Protein AF-A0A7J2JYZ8-F1 (afdb_monomer)

Nearest PDB structures (foldseek):
  1qu7-assembly1_B  TM=1.854E-01  e=9.211E+00  Escherichia coli

Sequence (178 aa):
MRRRMRTEERIPERDVEEFLRVRFTQAFPRTAIMLSKRIVGRVREAFSMWLDFISGIERVLEEAGLTWNTVIEAAELFLGGPGAIEELSSKEPDKLAKYNIAASLAASTAFFNIYSIPVCLRVIFPYADPERASSYIQEARRAFALVALAHLKRMQDRGSWDEAMLRRLRFMSELMRA

pLDDT: mean 91.36, std 12.87, range [38.28, 98.19]

Secondary structure (DSSP, 8-state):
------------HHHHHHHHHHIIIIIHHHHHHHHHHHHHHHHHHHHHHHHHHHHHHHHHHHHTT--HHHHHHHHHHHHT-HHHHHHHHHH-HHHHHHHHHHHHHHHHH----TTSHHHIIIIIHHHH-GGGHHHHHHHHHHHHHHHHHHHHHHHHHTT---HHHHHHHHHHHHHHH-

Radius of gyration: 18.45 Å; Cα contacts (8 Å, |Δi|>4): 170; chains: 1; bounding box: 36×65×48 Å

Mean predicted aligned error: 5.34 Å

Solvent-accessible surface area (backbone atoms only — not comparable to full-atom values): 9515 Å² total; per-residue (Å²): 135,84,81,77,79,78,72,78,78,73,76,55,68,68,60,52,50,52,50,50,48,49,40,51,74,47,52,41,29,56,50,23,47,79,41,13,93,80,41,35,68,59,46,54,50,54,49,50,55,49,52,58,51,49,54,57,50,50,53,56,31,48,77,70,76,44,50,72,63,50,36,42,53,33,22,58,44,51,74,62,36,70,66,46,49,54,53,39,50,74,75,42,48,72,59,45,51,54,30,50,52,45,23,51,53,20,45,75,69,39,88,64,62,85,76,40,67,27,40,40,24,57,3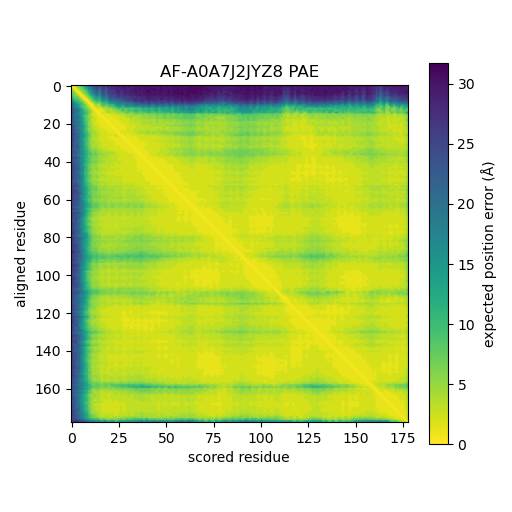3,29,39,29,45,26,40,60,96,49,23,69,63,31,42,60,46,15,43,56,46,37,22,40,33,50,20,9,54,46,38,54,25,58,78,68,74,47,80,56,63,69,59,51,51,51,50,51,55,50,50,52,65,62,70,108

Foldseek 3Di:
DDPPPPPPPPDPLVVVLVVVVCCQVPVQLVVLLVCLVVCVVVLVVVVVVLVVLVVVVQVVQVVVVHHLVLLLVLLVQLLVPDVSLVVCCVPPVVSSVSSLVSLVSLLVRAPDDLCPQLSCLQRRSCSSPVVCNVVSLVVSSSNLSSNSSNVSSVCVVVVHDDPSSSVVSVSSNVSSVD

Structure (mmCIF, N/CA/C/O backbone):
data_AF-A0A7J2JYZ8-F1
#
_entry.id   AF-A0A7J2JYZ8-F1
#
loop_
_atom_site.group_PDB
_atom_site.id
_atom_site.type_symbol
_atom_site.label_atom_id
_atom_site.label_alt_id
_atom_site.label_comp_id
_atom_site.label_asym_id
_atom_site.label_entity_id
_atom_site.label_seq_id
_atom_site.pdbx_PDB_ins_code
_atom_site.Cartn_x
_atom_site.Cartn_y
_atom_site.Cartn_z
_atom_site.occupancy
_atom_site.B_iso_or_equiv
_atom_site.auth_seq_id
_atom_site.auth_comp_id
_atom_site.auth_asym_id
_atom_site.auth_atom_id
_atom_site.pdbx_PDB_model_num
ATOM 1 N N . MET A 1 1 ? 7.143 -51.515 3.907 1.00 38.28 1 MET A N 1
ATOM 2 C CA . MET A 1 1 ? 7.521 -50.343 3.081 1.00 38.28 1 MET A CA 1
ATOM 3 C C . MET A 1 1 ? 6.946 -49.086 3.736 1.00 38.28 1 MET A C 1
ATOM 5 O O . MET A 1 1 ? 5.735 -48.919 3.750 1.00 38.28 1 MET A O 1
ATOM 9 N N . ARG A 1 2 ? 7.779 -48.276 4.409 1.00 38.31 2 ARG A N 1
ATOM 10 C CA . ARG A 1 2 ? 7.340 -47.096 5.184 1.00 38.31 2 ARG A CA 1
ATOM 11 C C . ARG A 1 2 ? 6.883 -45.973 4.241 1.00 38.31 2 ARG A C 1
ATOM 13 O O . ARG A 1 2 ? 7.677 -45.505 3.429 1.00 38.31 2 ARG A O 1
ATOM 20 N N . ARG A 1 3 ? 5.630 -45.524 4.386 1.00 38.38 3 ARG A N 1
ATOM 21 C CA . ARG A 1 3 ? 5.131 -44.251 3.840 1.00 38.38 3 ARG A CA 1
ATOM 22 C C . ARG A 1 3 ? 6.007 -43.120 4.388 1.00 38.38 3 ARG A C 1
ATOM 24 O O . ARG A 1 3 ? 5.962 -42.837 5.581 1.00 38.38 3 ARG A O 1
ATOM 31 N N . ARG A 1 4 ? 6.810 -42.484 3.533 1.00 40.91 4 ARG A N 1
ATOM 32 C CA . ARG A 1 4 ? 7.417 -41.186 3.848 1.00 40.91 4 ARG A CA 1
ATOM 33 C C . ARG A 1 4 ? 6.298 -40.148 3.808 1.00 40.91 4 ARG A C 1
ATOM 35 O O . ARG A 1 4 ? 5.867 -39.756 2.728 1.00 40.91 4 ARG A O 1
ATOM 42 N N . MET A 1 5 ? 5.810 -39.746 4.980 1.00 39.78 5 MET A N 1
ATOM 43 C CA . MET A 1 5 ? 5.123 -38.466 5.135 1.00 39.78 5 MET A CA 1
ATOM 44 C C . MET A 1 5 ? 6.132 -37.392 4.724 1.00 39.78 5 MET A C 1
ATOM 46 O O . MET A 1 5 ? 7.126 -37.178 5.413 1.00 39.78 5 MET A O 1
ATOM 50 N N . ARG A 1 6 ? 5.932 -36.785 3.551 1.00 41.81 6 ARG A N 1
ATOM 51 C CA . ARG A 1 6 ? 6.552 -35.501 3.229 1.00 41.81 6 ARG A CA 1
ATOM 52 C C . ARG A 1 6 ? 5.878 -34.485 4.138 1.00 41.81 6 ARG A C 1
ATOM 54 O O . ARG A 1 6 ? 4.797 -34.002 3.826 1.00 41.81 6 ARG A O 1
ATOM 61 N N . THR A 1 7 ? 6.478 -34.236 5.291 1.00 44.19 7 THR A N 1
ATOM 62 C CA . THR A 1 7 ? 6.244 -32.994 6.013 1.00 44.19 7 THR A CA 1
ATOM 63 C C . THR A 1 7 ? 6.700 -31.898 5.058 1.00 44.19 7 THR A C 1
ATOM 65 O O . THR A 1 7 ? 7.874 -31.858 4.700 1.00 44.19 7 THR A O 1
ATOM 68 N N . GLU A 1 8 ? 5.775 -31.094 4.536 1.00 44.91 8 GLU A N 1
ATOM 69 C CA . GLU A 1 8 ? 6.145 -29.844 3.877 1.00 44.91 8 GLU A CA 1
ATOM 70 C C . GLU A 1 8 ? 6.944 -29.043 4.908 1.00 44.91 8 GLU A C 1
ATOM 72 O O . GLU A 1 8 ? 6.389 -28.581 5.907 1.00 44.91 8 GLU A O 1
ATOM 77 N N . GLU A 1 9 ? 8.262 -28.961 4.728 1.00 45.97 9 GLU A N 1
ATOM 78 C CA . GLU A 1 9 ? 9.109 -28.053 5.491 1.00 45.97 9 GLU A CA 1
ATOM 79 C C . GLU A 1 9 ? 8.618 -26.639 5.181 1.00 45.97 9 GLU A C 1
ATOM 81 O O . GLU A 1 9 ? 8.932 -26.057 4.143 1.00 45.97 9 GLU A O 1
ATOM 86 N N . ARG A 1 10 ? 7.751 -26.111 6.052 1.00 58.50 10 ARG A N 1
ATOM 87 C CA . ARG A 1 10 ? 7.332 -24.715 5.996 1.00 58.50 10 ARG A CA 1
ATOM 88 C C . ARG A 1 10 ? 8.587 -23.873 6.179 1.00 58.50 10 ARG A C 1
ATOM 90 O O . ARG A 1 10 ? 9.172 -23.868 7.259 1.00 58.50 10 ARG A O 1
ATOM 97 N N . ILE A 1 11 ? 8.989 -23.192 5.110 1.00 65.81 11 ILE A N 1
ATOM 98 C CA . ILE A 1 11 ? 10.084 -22.224 5.132 1.00 65.81 11 ILE A CA 1
ATOM 99 C C . ILE A 1 11 ? 9.774 -21.203 6.241 1.00 65.81 11 ILE A C 1
ATOM 101 O O . ILE A 1 11 ? 8.664 -20.657 6.248 1.00 65.81 11 ILE A O 1
ATOM 105 N N . PRO A 1 12 ? 10.694 -20.952 7.189 1.00 78.06 12 PRO A N 1
ATOM 106 C CA . PRO A 1 12 ? 10.503 -19.932 8.214 1.00 78.06 12 PRO A CA 1
ATOM 107 C C . PRO A 1 12 ? 10.160 -18.572 7.586 1.00 78.06 12 PRO A C 1
ATOM 109 O O . PRO A 1 12 ? 10.814 -18.149 6.637 1.00 78.06 12 PRO A O 1
ATOM 112 N N . GLU A 1 13 ? 9.179 -17.841 8.130 1.00 76.06 13 GLU A N 1
ATOM 113 C CA . GLU A 1 13 ? 8.785 -16.520 7.589 1.00 76.06 13 GLU A CA 1
ATOM 114 C C . GLU A 1 13 ? 9.971 -15.540 7.514 1.00 76.06 13 GLU A C 1
ATOM 116 O O . GLU A 1 13 ? 10.047 -14.732 6.596 1.00 76.06 13 GLU A O 1
ATOM 121 N N . ARG A 1 14 ? 10.950 -15.666 8.419 1.00 75.50 14 ARG A N 1
ATOM 122 C CA . ARG A 1 14 ? 12.191 -14.878 8.385 1.00 75.50 14 ARG A CA 1
ATOM 123 C C . ARG A 1 14 ? 13.011 -15.110 7.111 1.00 75.50 14 ARG A C 1
ATOM 125 O O . ARG A 1 14 ? 13.557 -14.158 6.560 1.00 75.50 14 ARG A O 1
ATOM 132 N N . ASP A 1 15 ? 13.073 -16.347 6.631 1.00 80.88 15 ASP A N 1
ATOM 133 C CA . ASP A 1 15 ? 13.805 -16.690 5.409 1.00 80.88 15 ASP A CA 1
ATOM 134 C C . ASP A 1 15 ? 13.049 -16.185 4.171 1.00 80.88 15 ASP A C 1
ATOM 136 O O . ASP A 1 15 ? 13.661 -15.767 3.188 1.00 80.88 15 ASP A O 1
ATOM 140 N N . VAL A 1 16 ? 11.711 -16.146 4.241 1.00 83.50 16 VAL A N 1
ATOM 141 C CA . VAL A 1 16 ? 10.861 -15.528 3.214 1.00 83.50 16 VAL A CA 1
ATOM 142 C C . VAL A 1 16 ? 11.076 -14.013 3.164 1.00 83.50 16 VAL A C 1
ATOM 144 O O . VAL A 1 16 ? 11.260 -13.467 2.079 1.00 83.50 16 VAL A O 1
ATOM 147 N N . GLU A 1 17 ? 11.084 -13.326 4.308 1.00 87.31 17 GLU A N 1
ATOM 148 C CA . GLU A 1 17 ? 11.350 -11.883 4.387 1.00 87.31 17 GLU A CA 1
ATOM 149 C C . GLU A 1 17 ? 12.730 -11.527 3.825 1.00 87.31 17 GLU A C 1
ATOM 151 O O . GLU A 1 17 ? 12.846 -10.603 3.019 1.00 87.31 17 GLU A O 1
ATOM 156 N N . GLU A 1 18 ? 13.772 -12.274 4.200 1.00 86.75 18 GLU A N 1
ATOM 157 C CA . GLU A 1 18 ? 15.131 -12.037 3.706 1.00 86.75 18 GLU A CA 1
ATOM 158 C C . GLU A 1 18 ? 15.223 -12.285 2.196 1.00 86.75 18 GLU A C 1
ATOM 160 O O . GLU A 1 18 ? 15.775 -11.472 1.448 1.00 86.75 18 GLU A O 1
ATOM 165 N N . PHE A 1 19 ? 14.593 -13.359 1.712 1.00 88.38 19 PHE A N 1
ATOM 166 C CA . PHE A 1 19 ? 14.477 -13.612 0.283 1.00 88.38 19 PHE A CA 1
ATOM 167 C C . PHE A 1 19 ? 13.784 -12.447 -0.439 1.00 88.38 19 PHE A C 1
ATOM 169 O O . PHE A 1 19 ? 14.312 -11.933 -1.428 1.00 88.38 19 PHE A O 1
ATOM 176 N N . LEU A 1 20 ? 12.633 -11.980 0.056 1.00 89.81 20 LEU A N 1
ATOM 177 C CA . LEU A 1 20 ? 11.908 -10.846 -0.525 1.00 89.81 20 LEU A CA 1
ATOM 178 C C . LEU A 1 20 ? 12.742 -9.563 -0.496 1.00 89.81 20 LEU A C 1
ATOM 180 O O . LEU A 1 20 ? 12.785 -8.848 -1.498 1.00 89.81 20 LEU A O 1
ATOM 184 N N . ARG A 1 21 ? 13.465 -9.302 0.597 1.00 91.12 21 ARG A N 1
ATOM 185 C CA . ARG A 1 21 ? 14.375 -8.158 0.735 1.00 91.12 21 ARG A CA 1
ATOM 186 C C . ARG A 1 21 ? 15.421 -8.166 -0.371 1.00 91.12 21 ARG A C 1
ATOM 188 O O . ARG A 1 21 ? 15.548 -7.171 -1.086 1.00 91.12 21 ARG A O 1
ATOM 195 N N . VAL A 1 22 ? 16.111 -9.287 -0.584 1.00 91.06 22 VAL A N 1
ATOM 196 C CA . VAL A 1 22 ? 17.101 -9.430 -1.666 1.00 91.06 22 VAL A CA 1
ATOM 197 C C . VAL A 1 22 ? 16.456 -9.242 -3.042 1.00 91.06 22 VAL A C 1
ATOM 199 O O . VAL A 1 22 ? 17.000 -8.537 -3.901 1.00 91.06 22 VAL A O 1
ATOM 202 N N . ARG A 1 23 ? 15.276 -9.829 -3.276 1.00 92.12 23 ARG A N 1
ATOM 203 C CA . ARG A 1 23 ? 14.572 -9.692 -4.560 1.00 92.12 23 ARG A CA 1
ATOM 204 C C . ARG A 1 23 ? 14.197 -8.242 -4.855 1.00 92.12 23 ARG A C 1
ATOM 206 O O . ARG A 1 23 ? 14.464 -7.777 -5.961 1.00 92.12 23 ARG A O 1
ATOM 213 N N . PHE A 1 24 ? 13.634 -7.533 -3.884 1.00 92.94 24 PHE A N 1
ATOM 214 C CA . PHE A 1 24 ? 13.124 -6.173 -4.053 1.00 92.94 24 PHE A CA 1
ATOM 215 C C . PHE A 1 24 ? 14.221 -5.112 -4.089 1.00 92.94 24 PHE A C 1
ATOM 217 O O . PHE A 1 24 ? 14.104 -4.154 -4.844 1.00 92.94 24 PHE A O 1
ATOM 224 N N . THR A 1 25 ? 15.304 -5.288 -3.335 1.00 90.19 25 THR A N 1
ATOM 225 C CA . THR A 1 25 ? 16.378 -4.283 -3.260 1.00 90.19 25 THR A CA 1
ATOM 226 C C . THR A 1 25 ? 17.492 -4.500 -4.277 1.00 90.19 25 THR A C 1
ATOM 228 O O . THR A 1 25 ? 18.190 -3.551 -4.625 1.00 90.19 25 THR A O 1
ATOM 231 N N . GLN A 1 26 ? 17.670 -5.726 -4.782 1.00 91.12 26 GLN A N 1
ATOM 232 C CA . GLN A 1 26 ? 18.784 -6.044 -5.680 1.00 91.12 26 GLN A CA 1
ATOM 233 C C . GLN A 1 26 ? 18.322 -6.639 -7.009 1.00 91.12 26 GLN A C 1
ATOM 235 O O . GLN A 1 26 ? 18.650 -6.109 -8.071 1.00 91.12 26 GLN A O 1
ATOM 240 N N . ALA A 1 27 ? 17.576 -7.746 -6.983 1.00 93.75 27 ALA A N 1
ATOM 241 C CA . ALA A 1 27 ? 17.317 -8.515 -8.202 1.00 93.75 27 ALA A CA 1
ATOM 242 C C . ALA A 1 27 ? 16.361 -7.797 -9.171 1.00 93.75 27 ALA A C 1
ATOM 244 O O . ALA A 1 27 ? 16.638 -7.713 -10.371 1.00 93.75 27 ALA A O 1
ATOM 245 N N . PHE A 1 28 ? 15.241 -7.280 -8.663 1.00 94.62 28 PHE A N 1
ATOM 246 C CA . PHE A 1 28 ? 14.224 -6.603 -9.468 1.00 94.62 28 PHE A CA 1
ATOM 247 C C . PHE A 1 28 ? 14.732 -5.290 -10.069 1.00 94.62 28 PHE A C 1
ATOM 249 O O . PHE A 1 28 ? 14.640 -5.173 -11.292 1.00 94.62 28 PHE A O 1
ATOM 256 N N . PRO A 1 29 ? 15.363 -4.377 -9.304 1.00 94.88 29 PRO A N 1
ATOM 257 C CA . PRO A 1 29 ? 15.972 -3.176 -9.869 1.00 94.88 29 PRO A CA 1
ATOM 258 C C . PRO A 1 29 ? 16.950 -3.476 -11.011 1.00 94.88 29 PRO A C 1
ATOM 260 O O . PRO A 1 29 ? 16.823 -2.921 -12.101 1.00 94.88 29 PRO A O 1
ATOM 263 N N . ARG A 1 30 ? 17.882 -4.424 -10.817 1.00 95.50 30 ARG A N 1
ATOM 264 C CA . ARG A 1 30 ? 18.856 -4.812 -11.857 1.00 95.50 30 ARG A CA 1
ATOM 265 C C . ARG A 1 30 ? 18.173 -5.333 -13.121 1.00 95.50 30 ARG A C 1
ATOM 267 O O . ARG A 1 30 ? 18.553 -4.968 -14.231 1.00 95.50 30 ARG A O 1
ATOM 274 N N . THR A 1 31 ? 17.147 -6.165 -12.953 1.00 95.75 31 THR A N 1
ATOM 275 C CA . THR A 1 31 ? 16.386 -6.723 -14.079 1.00 95.75 31 THR A CA 1
ATOM 276 C C . THR A 1 31 ? 15.586 -5.639 -14.804 1.00 95.75 31 THR A C 1
ATOM 278 O O . THR A 1 31 ? 15.542 -5.629 -16.034 1.00 95.75 31 THR A O 1
ATOM 281 N N . ALA A 1 32 ? 14.991 -4.701 -14.063 1.00 95.75 32 ALA A N 1
ATOM 282 C CA . ALA A 1 32 ? 14.242 -3.577 -14.613 1.00 95.75 32 ALA A CA 1
ATOM 283 C C . AL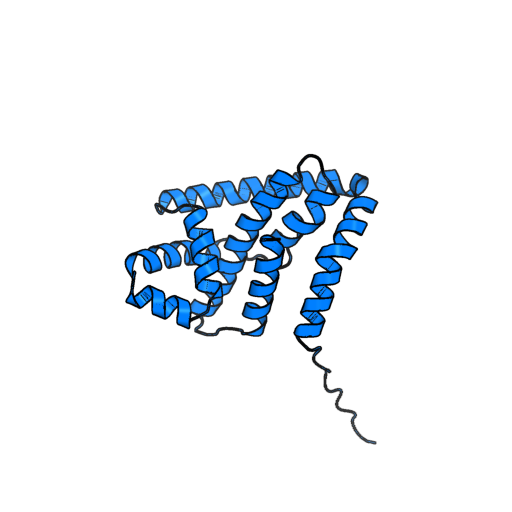A A 1 32 ? 15.134 -2.657 -15.459 1.00 95.75 32 ALA A C 1
ATOM 285 O O . ALA A 1 32 ? 14.742 -2.302 -16.567 1.00 95.75 32 ALA A O 1
ATOM 286 N N . ILE A 1 33 ? 16.358 -2.360 -15.003 1.00 96.38 33 ILE A N 1
ATOM 287 C CA . ILE A 1 33 ? 17.351 -1.600 -15.784 1.00 96.38 33 ILE A CA 1
ATOM 288 C C . ILE A 1 33 ? 17.678 -2.332 -17.088 1.00 96.38 33 ILE A C 1
ATOM 290 O O . ILE A 1 33 ? 17.583 -1.751 -18.172 1.00 96.38 33 ILE A O 1
ATOM 294 N N . MET A 1 34 ? 18.017 -3.623 -16.995 1.00 97.19 34 MET A N 1
ATOM 295 C CA . MET A 1 34 ? 18.391 -4.449 -18.149 1.00 97.19 34 MET A CA 1
ATOM 296 C C . MET A 1 34 ? 17.276 -4.520 -19.203 1.00 97.19 34 MET A C 1
ATOM 298 O O . MET A 1 34 ? 17.551 -4.562 -20.402 1.00 97.19 34 MET A O 1
ATOM 302 N N . LEU A 1 35 ? 16.013 -4.527 -18.769 1.00 96.62 35 LEU A N 1
ATOM 303 C CA . LEU A 1 35 ? 14.844 -4.633 -19.643 1.00 96.62 35 LEU A CA 1
ATOM 304 C C . LEU A 1 35 ? 14.142 -3.292 -19.908 1.00 96.62 35 LEU A C 1
ATOM 306 O O . LEU A 1 35 ? 13.121 -3.291 -20.594 1.00 96.62 35 LEU A O 1
ATOM 310 N N . SER A 1 36 ? 14.682 -2.169 -19.427 1.00 96.06 36 SER A N 1
ATOM 311 C CA . SER A 1 36 ? 14.060 -0.832 -19.455 1.00 96.06 36 SER A CA 1
ATOM 312 C C . SER A 1 36 ? 13.468 -0.474 -20.818 1.00 96.06 36 SER A C 1
ATOM 314 O O . SER A 1 36 ? 12.262 -0.260 -20.933 1.00 96.06 36 SER A O 1
ATOM 316 N N . LYS A 1 37 ? 14.270 -0.549 -21.888 1.00 95.56 37 LYS A N 1
ATOM 317 C CA . LYS A 1 37 ? 13.834 -0.252 -23.267 1.00 95.56 37 LYS A CA 1
ATOM 318 C C . LYS A 1 37 ? 12.638 -1.089 -23.734 1.00 95.56 37 LYS A C 1
ATOM 320 O O . LYS A 1 37 ? 11.880 -0.646 -24.587 1.00 95.56 37 LYS A O 1
ATOM 325 N N . ARG A 1 38 ? 12.471 -2.303 -23.199 1.00 97.00 38 ARG A N 1
ATOM 326 C CA . ARG A 1 38 ? 11.383 -3.222 -23.566 1.00 97.00 38 ARG A CA 1
ATOM 327 C C . ARG A 1 38 ? 10.113 -2.987 -22.756 1.00 97.00 38 ARG A C 1
ATOM 329 O O . ARG A 1 38 ? 9.037 -3.332 -23.235 1.00 97.00 38 ARG A O 1
ATOM 336 N N . ILE A 1 39 ? 10.230 -2.469 -21.534 1.00 97.00 39 ILE A N 1
ATOM 337 C CA . ILE A 1 39 ? 9.104 -2.383 -20.593 1.00 97.00 39 ILE A CA 1
ATOM 338 C C . ILE A 1 39 ? 8.648 -0.952 -20.307 1.00 97.00 39 ILE A C 1
ATOM 340 O O . ILE A 1 39 ? 7.532 -0.789 -19.830 1.00 97.00 39 ILE A O 1
ATOM 344 N N . VAL A 1 40 ? 9.441 0.073 -20.644 1.00 97.38 40 VAL A N 1
ATOM 345 C CA . VAL A 1 40 ? 9.143 1.490 -20.357 1.00 97.38 40 VAL A CA 1
ATOM 346 C C . VAL A 1 40 ? 7.755 1.923 -20.843 1.00 97.38 40 VAL A C 1
ATOM 348 O O . VAL A 1 40 ? 7.029 2.580 -20.104 1.00 97.38 40 VAL A O 1
ATOM 351 N N . GLY A 1 41 ? 7.332 1.492 -22.038 1.00 97.56 41 GLY A N 1
ATOM 352 C CA . GLY A 1 41 ? 5.995 1.800 -22.560 1.00 97.56 41 GLY A CA 1
ATOM 353 C C . GLY A 1 41 ? 4.878 1.239 -21.675 1.00 97.56 41 GLY A C 1
ATOM 354 O O . GLY A 1 41 ? 3.975 1.971 -21.284 1.00 97.56 41 GLY A O 1
ATOM 355 N N . ARG A 1 42 ? 4.998 -0.032 -21.270 1.00 97.25 42 ARG A N 1
ATOM 356 C CA . ARG A 1 42 ? 4.033 -0.702 -20.380 1.00 97.25 42 ARG A CA 1
ATOM 357 C C . ARG A 1 42 ? 4.059 -0.141 -18.962 1.00 97.25 42 ARG A C 1
ATOM 359 O O . ARG A 1 42 ? 3.028 -0.092 -18.310 1.00 97.25 42 ARG A O 1
ATOM 366 N N . VAL A 1 43 ? 5.233 0.270 -18.482 1.00 97.62 43 VAL A N 1
ATOM 367 C CA . VAL A 1 43 ? 5.392 0.944 -17.186 1.00 97.62 43 VAL A CA 1
ATOM 368 C C . VAL A 1 43 ? 4.607 2.252 -17.177 1.00 97.62 43 VAL A C 1
ATOM 370 O O . VAL A 1 43 ? 3.817 2.482 -16.266 1.00 97.62 43 VAL A O 1
ATOM 373 N N . ARG A 1 44 ? 4.770 3.077 -18.216 1.00 97.88 44 ARG A N 1
ATOM 374 C CA . ARG A 1 44 ? 4.058 4.355 -18.346 1.00 97.88 44 ARG A CA 1
ATOM 375 C C . ARG A 1 44 ? 2.548 4.161 -18.485 1.00 97.88 44 ARG A C 1
ATOM 377 O O . ARG A 1 44 ? 1.794 4.884 -17.844 1.00 97.88 44 ARG A O 1
ATOM 384 N N . GLU A 1 45 ? 2.118 3.171 -19.262 1.00 98.00 45 GLU A N 1
ATOM 385 C CA . GLU A 1 45 ? 0.703 2.804 -19.404 1.00 98.00 45 GLU A CA 1
ATOM 386 C C . GLU A 1 45 ? 0.101 2.343 -18.069 1.00 98.00 45 GLU A C 1
ATOM 388 O O . GLU A 1 45 ? -0.885 2.913 -17.607 1.00 98.00 45 GLU A O 1
ATOM 393 N N . ALA A 1 46 ? 0.740 1.382 -17.395 1.00 97.19 46 ALA A N 1
ATOM 394 C CA . ALA A 1 46 ? 0.294 0.894 -16.093 1.00 97.19 46 ALA A CA 1
ATOM 395 C C . ALA A 1 46 ? 0.258 2.009 -15.038 1.00 97.19 46 ALA A C 1
ATOM 397 O O . ALA A 1 46 ? -0.637 2.030 -14.195 1.00 97.19 46 ALA A O 1
ATOM 398 N N . PHE A 1 47 ? 1.203 2.952 -15.088 1.00 97.88 47 PHE A N 1
ATOM 399 C CA . PHE A 1 47 ? 1.176 4.111 -14.207 1.00 97.88 47 PHE A CA 1
ATOM 400 C C . PHE A 1 47 ? 0.026 5.067 -14.526 1.00 97.88 47 PHE A C 1
ATOM 402 O O . PHE A 1 47 ? -0.617 5.545 -13.602 1.00 97.88 47 PHE A O 1
ATOM 409 N N . SER A 1 48 ? -0.282 5.310 -15.803 1.00 98.19 48 SER A N 1
ATOM 410 C CA . SER A 1 48 ? -1.453 6.113 -16.180 1.00 98.19 48 SER A CA 1
ATOM 411 C C . SER A 1 48 ? -2.742 5.491 -15.644 1.00 98.19 48 SER A C 1
ATOM 413 O O . SER A 1 48 ? -3.532 6.178 -15.011 1.00 98.19 48 SER A O 1
ATOM 415 N N . MET A 1 49 ? -2.906 4.173 -15.798 1.00 97.44 49 MET A N 1
ATOM 416 C CA . MET A 1 49 ? -4.063 3.453 -15.255 1.00 97.44 49 MET A CA 1
ATOM 417 C C . MET A 1 49 ? -4.132 3.528 -13.724 1.00 97.44 49 MET A C 1
ATOM 419 O O . MET A 1 49 ? -5.220 3.596 -13.156 1.00 97.44 49 MET A O 1
ATOM 423 N N . TRP A 1 50 ? -2.978 3.510 -13.046 1.00 96.75 50 TRP A N 1
ATOM 424 C CA . TRP A 1 50 ? -2.915 3.736 -11.603 1.00 96.75 50 TRP A CA 1
ATOM 425 C C . TRP A 1 50 ? -3.403 5.140 -11.234 1.00 96.75 50 TRP A C 1
ATOM 427 O O . TRP A 1 50 ? -4.218 5.260 -10.324 1.00 96.75 50 TRP A O 1
ATOM 437 N N . LEU A 1 51 ? -2.951 6.174 -11.952 1.00 97.31 51 LEU A N 1
ATOM 438 C CA . LEU A 1 51 ? -3.377 7.557 -11.723 1.00 97.31 51 LEU A CA 1
ATOM 439 C C . LEU A 1 51 ? -4.891 7.731 -11.923 1.00 97.31 51 LEU A C 1
ATOM 441 O O . LEU A 1 51 ? -5.558 8.302 -11.065 1.00 97.31 51 LEU A O 1
ATOM 445 N N . ASP A 1 52 ? -5.453 7.159 -12.987 1.00 97.31 52 ASP A N 1
ATOM 446 C CA . ASP A 1 52 ? -6.899 7.211 -13.237 1.00 97.31 52 ASP A CA 1
ATOM 447 C C . ASP A 1 52 ? -7.691 6.524 -12.111 1.00 97.31 52 ASP A C 1
ATOM 449 O O . ASP A 1 52 ? -8.714 7.030 -11.639 1.00 97.31 52 ASP A O 1
ATOM 453 N N . PHE A 1 53 ? -7.193 5.380 -11.631 1.00 95.75 53 PHE A N 1
ATOM 454 C CA . PHE A 1 53 ? -7.798 4.649 -10.521 1.00 95.75 53 PHE A CA 1
ATOM 455 C C . PHE A 1 53 ? -7.768 5.446 -9.208 1.00 95.75 53 PHE A C 1
ATOM 457 O O . PHE A 1 53 ? -8.794 5.543 -8.528 1.00 95.75 53 PHE A O 1
ATOM 464 N N . ILE A 1 54 ? -6.625 6.043 -8.845 1.00 95.38 54 ILE A N 1
ATOM 465 C CA . ILE A 1 54 ? -6.524 6.821 -7.601 1.00 95.38 54 ILE A CA 1
ATOM 466 C C . ILE A 1 54 ? -7.324 8.116 -7.654 1.00 95.38 54 ILE A C 1
ATOM 468 O O . ILE A 1 54 ? -7.854 8.499 -6.619 1.00 95.38 54 ILE A O 1
ATOM 472 N N . SER A 1 55 ? -7.471 8.761 -8.816 1.00 96.00 55 SER A N 1
ATOM 473 C CA . SER A 1 55 ? -8.337 9.938 -8.952 1.00 96.00 55 SER A CA 1
ATOM 474 C C . SER A 1 55 ? -9.802 9.578 -8.701 1.00 96.00 55 SER A C 1
ATOM 476 O O . SER A 1 55 ? -10.538 10.342 -8.076 1.00 96.00 55 SER A O 1
ATOM 478 N N . GLY A 1 56 ? -10.225 8.377 -9.111 1.00 95.62 56 GLY A N 1
ATOM 479 C CA . GLY A 1 56 ? -11.534 7.838 -8.746 1.00 95.62 56 GLY A CA 1
ATOM 480 C C . GLY A 1 56 ? -11.701 7.679 -7.233 1.00 95.62 56 GLY A C 1
ATOM 481 O O . GLY A 1 56 ? -12.733 8.067 -6.692 1.00 95.62 56 GLY A O 1
ATOM 482 N N . ILE A 1 57 ? -10.683 7.155 -6.544 1.00 95.44 57 ILE A N 1
ATOM 483 C CA . ILE A 1 57 ? -10.685 7.012 -5.079 1.00 95.44 57 ILE A CA 1
ATOM 484 C C . ILE A 1 57 ? -10.661 8.369 -4.376 1.00 95.44 57 ILE A C 1
ATOM 486 O O . ILE A 1 57 ? -11.385 8.550 -3.402 1.00 95.44 57 ILE A O 1
ATOM 490 N N . GLU A 1 58 ? -9.854 9.311 -4.859 1.00 96.25 58 GLU A N 1
ATOM 491 C CA . GLU A 1 58 ? -9.723 10.654 -4.296 1.00 96.25 58 GLU A CA 1
ATOM 492 C C . GLU A 1 58 ? -11.077 11.359 -4.245 1.00 96.25 58 GLU A C 1
ATOM 494 O O . GLU A 1 58 ? -11.474 11.822 -3.180 1.00 96.25 58 GLU A O 1
ATOM 499 N N . ARG A 1 59 ? -11.857 11.295 -5.330 1.00 96.19 59 ARG A N 1
ATOM 500 C CA . ARG A 1 59 ? -13.222 11.831 -5.350 1.00 96.19 59 ARG A CA 1
ATOM 501 C C . ARG A 1 59 ? -14.125 11.197 -4.284 1.00 96.19 59 ARG A C 1
ATOM 503 O O . ARG A 1 59 ? -14.850 11.907 -3.598 1.00 96.19 59 ARG A O 1
ATOM 510 N N . VAL A 1 60 ? -14.081 9.872 -4.118 1.00 95.50 60 VAL A N 1
ATOM 511 C CA . VAL A 1 60 ? -14.920 9.185 -3.115 1.00 95.50 60 VAL A CA 1
ATOM 512 C C . VAL A 1 60 ? -14.457 9.511 -1.686 1.00 95.50 60 VAL A C 1
ATOM 514 O O . VAL A 1 60 ? -15.279 9.612 -0.776 1.00 95.50 60 VAL A O 1
ATOM 517 N N . LEU A 1 61 ? -13.153 9.713 -1.466 1.00 96.50 61 LEU A N 1
ATOM 518 C CA . LEU A 1 61 ? -12.632 10.193 -0.183 1.00 96.50 61 LEU A CA 1
ATOM 519 C C . LEU A 1 61 ? -13.127 11.611 0.116 1.00 96.50 61 LEU A C 1
ATOM 521 O O . LEU A 1 61 ? -13.604 11.851 1.223 1.00 96.50 61 LEU A O 1
ATOM 525 N N . GLU A 1 62 ? -13.065 12.520 -0.857 1.00 96.56 62 GLU A N 1
ATOM 526 C CA . GLU A 1 62 ? -13.539 13.901 -0.718 1.00 96.56 62 GLU A CA 1
ATOM 527 C C . GLU A 1 62 ? -15.042 13.971 -0.422 1.00 96.56 62 GLU A C 1
ATOM 529 O O . GLU A 1 62 ? -15.452 14.695 0.485 1.00 96.56 62 GLU A O 1
ATOM 534 N N . GLU A 1 63 ? -15.861 13.168 -1.110 1.00 96.12 63 GLU A N 1
ATOM 535 C CA . GLU A 1 63 ? -17.301 13.031 -0.838 1.00 96.12 63 GLU A CA 1
ATOM 536 C C . GLU A 1 63 ? -17.581 12.558 0.600 1.00 96.12 63 GLU A C 1
ATOM 538 O O . GLU A 1 63 ? -18.577 12.952 1.208 1.00 96.12 63 GLU A O 1
ATOM 543 N N . ALA A 1 64 ? -16.680 11.755 1.174 1.00 94.69 64 ALA A N 1
ATOM 544 C CA . ALA A 1 64 ? -16.732 11.315 2.567 1.00 94.69 64 ALA A CA 1
ATOM 545 C C . ALA A 1 64 ? -16.073 12.303 3.558 1.00 94.69 64 ALA A C 1
ATOM 547 O O . ALA A 1 64 ? -16.001 12.014 4.756 1.00 94.69 64 ALA A O 1
ATOM 548 N N . GLY A 1 65 ? -15.573 13.454 3.092 1.00 96.75 65 GLY A N 1
ATOM 549 C CA . GLY A 1 65 ? -14.854 14.437 3.909 1.00 96.75 65 GLY A CA 1
ATOM 550 C C . GLY A 1 65 ? -13.482 13.956 4.396 1.00 96.75 65 GLY A C 1
ATOM 551 O O . GLY A 1 65 ? -13.009 14.389 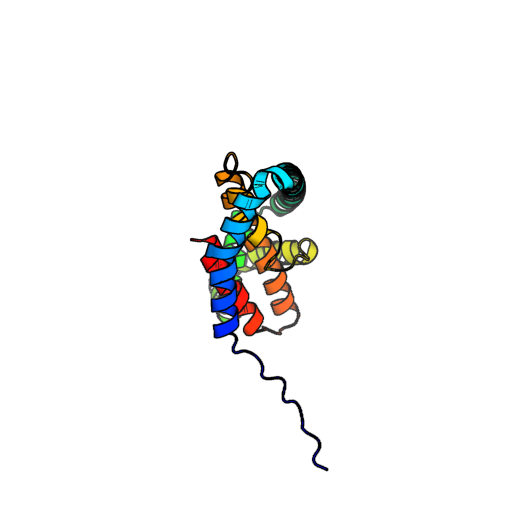5.451 1.00 96.75 65 GLY A O 1
ATOM 552 N N . LEU A 1 66 ? -12.860 13.026 3.670 1.00 97.44 66 LEU A N 1
ATOM 553 C CA . LEU A 1 66 ? -11.579 12.399 3.989 1.00 97.44 66 LEU A CA 1
ATOM 554 C C . LEU A 1 66 ? -10.501 12.792 2.974 1.00 97.44 66 LEU A C 1
ATOM 556 O O . LEU A 1 66 ? -10.779 13.310 1.898 1.00 97.44 66 LEU A O 1
ATOM 560 N N . THR A 1 67 ? -9.242 12.516 3.313 1.00 96.94 67 THR A N 1
ATOM 561 C CA . THR A 1 67 ? -8.093 12.759 2.426 1.00 96.94 67 THR A CA 1
ATOM 562 C C . THR A 1 67 ? -7.215 11.517 2.328 1.00 96.94 67 THR A C 1
ATOM 564 O O . THR A 1 67 ? -7.312 10.595 3.144 1.00 96.94 67 THR A O 1
ATOM 567 N N . TRP A 1 68 ? -6.274 11.515 1.384 1.00 96.00 68 TRP A N 1
ATOM 568 C CA . TRP A 1 68 ? -5.227 10.492 1.325 1.00 96.00 68 TRP A CA 1
ATOM 569 C C . TRP A 1 68 ? -4.401 10.389 2.613 1.00 96.00 68 TRP A C 1
ATOM 571 O O . TRP A 1 68 ? -3.984 9.288 2.970 1.00 96.00 68 TRP A O 1
ATOM 581 N N . ASN A 1 69 ? -4.212 11.489 3.351 1.00 97.00 69 ASN A N 1
ATOM 582 C CA . ASN A 1 69 ? -3.551 11.432 4.657 1.00 97.00 69 ASN A CA 1
ATOM 583 C C . ASN A 1 69 ? -4.353 10.586 5.647 1.00 97.00 69 ASN A C 1
ATOM 585 O O . ASN A 1 69 ? -3.765 9.772 6.349 1.00 97.00 69 ASN A O 1
ATOM 589 N N . THR A 1 70 ? -5.686 10.677 5.633 1.00 97.88 70 THR A N 1
ATOM 590 C CA . THR A 1 70 ? -6.539 9.809 6.456 1.00 97.88 70 THR A CA 1
ATOM 591 C C . THR A 1 70 ? -6.329 8.331 6.124 1.00 97.88 70 THR A C 1
ATOM 593 O O . THR A 1 70 ? -6.234 7.515 7.034 1.00 97.88 70 THR A O 1
ATOM 596 N N . VAL A 1 71 ? -6.215 7.973 4.840 1.00 97.75 71 VAL A N 1
ATOM 597 C CA . VAL A 1 71 ? -5.950 6.584 4.415 1.00 97.75 71 VAL A CA 1
ATOM 598 C C . VAL A 1 71 ? -4.582 6.108 4.904 1.00 97.75 71 VAL A C 1
ATOM 600 O O . VAL A 1 71 ? -4.463 4.993 5.408 1.00 97.75 71 VAL A O 1
ATOM 603 N N . ILE A 1 72 ? -3.552 6.949 4.776 1.00 97.06 72 ILE A N 1
ATOM 604 C CA . ILE A 1 72 ? -2.186 6.631 5.212 1.00 97.06 72 ILE A CA 1
ATOM 605 C C . ILE A 1 72 ? -2.133 6.443 6.731 1.00 97.06 72 ILE A C 1
ATOM 607 O O . ILE A 1 72 ? -1.631 5.423 7.196 1.00 97.06 72 ILE A O 1
ATOM 611 N N . GLU A 1 73 ? -2.687 7.377 7.501 1.00 97.62 73 GLU A N 1
ATOM 612 C CA . GLU A 1 73 ? -2.709 7.296 8.964 1.00 97.62 73 GLU A CA 1
ATOM 613 C C . GLU A 1 73 ? -3.546 6.107 9.460 1.00 97.62 73 GLU A C 1
ATOM 615 O O . GLU A 1 73 ? -3.142 5.409 10.392 1.00 97.62 73 GLU A O 1
ATOM 620 N N . ALA A 1 74 ? -4.683 5.824 8.813 1.00 98.06 74 ALA A N 1
ATOM 621 C CA . ALA A 1 74 ? -5.497 4.653 9.120 1.00 98.06 74 ALA A CA 1
ATOM 622 C C . ALA A 1 74 ? -4.733 3.349 8.850 1.00 98.06 74 ALA A C 1
ATOM 624 O O . ALA A 1 74 ? -4.756 2.445 9.685 1.00 98.06 74 ALA A O 1
ATOM 625 N N . ALA A 1 75 ? -4.020 3.251 7.721 1.00 97.56 75 ALA A N 1
ATOM 626 C CA . ALA A 1 75 ? -3.181 2.095 7.415 1.00 97.56 75 ALA A CA 1
ATOM 627 C C . ALA A 1 75 ? -2.104 1.892 8.489 1.00 97.56 75 ALA A C 1
ATOM 629 O O . ALA A 1 75 ? -1.929 0.777 8.976 1.00 97.56 75 ALA A O 1
ATOM 630 N N . GLU A 1 76 ? -1.421 2.962 8.901 1.00 96.44 76 GLU A N 1
ATOM 631 C CA . GLU A 1 76 ? -0.390 2.912 9.943 1.00 96.44 76 GLU A CA 1
ATOM 632 C C . GLU A 1 76 ? -0.949 2.466 11.301 1.00 96.44 76 GLU A C 1
ATOM 634 O O . GLU A 1 76 ? -0.350 1.601 11.942 1.00 96.44 76 GLU A O 1
ATOM 639 N N . LEU A 1 77 ? -2.119 2.970 11.709 1.00 97.19 77 LEU A N 1
ATOM 640 C CA . LEU A 1 77 ? -2.786 2.513 12.930 1.00 97.19 77 LEU A CA 1
ATOM 641 C C . LEU A 1 77 ? -3.147 1.025 12.846 1.00 97.19 77 LEU A C 1
ATOM 643 O O . LEU A 1 77 ? -2.830 0.254 13.750 1.00 97.19 77 LEU A O 1
ATOM 647 N N . PHE A 1 78 ? -3.811 0.613 11.763 1.00 97.12 78 PHE A N 1
ATOM 648 C CA . PHE A 1 78 ? -4.312 -0.752 11.617 1.00 97.12 78 PHE A CA 1
ATOM 649 C C . PHE A 1 78 ? -3.165 -1.773 11.533 1.00 97.12 78 PHE A C 1
ATOM 651 O O . PHE A 1 78 ? -3.314 -2.895 12.012 1.00 97.12 78 PHE A O 1
ATOM 658 N N . LEU A 1 79 ? -1.998 -1.392 10.995 1.00 96.25 79 LEU A N 1
ATOM 659 C CA . LEU A 1 79 ? -0.775 -2.212 11.018 1.00 96.25 79 LEU A CA 1
ATOM 660 C C . LEU A 1 79 ? -0.264 -2.492 12.444 1.00 96.25 79 LEU A C 1
ATOM 662 O O . LEU A 1 79 ? 0.419 -3.502 12.675 1.00 96.25 79 LEU A O 1
ATOM 666 N N . GLY A 1 80 ? -0.606 -1.625 13.401 1.00 93.94 80 GLY A N 1
ATOM 667 C CA . GLY A 1 80 ? -0.389 -1.838 14.831 1.00 93.94 80 GLY A CA 1
ATOM 668 C C . GLY A 1 80 ? -1.189 -3.016 15.398 1.00 93.94 80 GLY A C 1
ATOM 669 O O . GLY A 1 80 ? -0.813 -3.563 16.432 1.00 93.94 80 GLY A O 1
ATOM 670 N N . GLY A 1 81 ? -2.220 -3.479 14.685 1.00 93.56 81 GLY A N 1
ATOM 671 C CA . GLY A 1 81 ? -3.064 -4.603 15.080 1.00 93.56 81 GLY A CA 1
ATOM 672 C C . GLY A 1 81 ? -4.222 -4.197 16.002 1.00 93.56 81 GLY A C 1
ATOM 673 O O . GLY A 1 81 ? -4.476 -3.006 16.201 1.00 93.56 81 GLY A O 1
ATOM 674 N N . PRO A 1 82 ? -4.942 -5.177 16.579 1.00 93.25 82 PRO A N 1
ATOM 675 C CA . PRO A 1 82 ? -6.173 -4.925 17.330 1.00 93.25 82 PRO A CA 1
ATOM 676 C C . PRO A 1 82 ? -5.954 -4.038 18.561 1.00 93.25 82 PRO A C 1
ATOM 678 O O . PRO A 1 82 ? -6.734 -3.118 18.779 1.00 93.25 82 PRO A O 1
ATOM 681 N N . GLY A 1 83 ? -4.852 -4.227 19.297 1.00 93.75 83 GLY A N 1
ATOM 682 C CA . GLY A 1 83 ? -4.552 -3.413 20.481 1.00 93.75 83 GLY A CA 1
ATOM 683 C C . GLY A 1 83 ? -4.391 -1.919 20.172 1.00 93.75 83 GLY A C 1
ATOM 684 O O . GLY A 1 83 ? -4.879 -1.085 20.927 1.00 93.75 83 GLY A O 1
ATOM 685 N N . ALA A 1 84 ? -3.791 -1.563 19.029 1.00 94.69 84 ALA A N 1
ATOM 686 C CA . ALA A 1 84 ? -3.677 -0.164 18.603 1.00 94.69 84 ALA A CA 1
ATOM 687 C C . ALA A 1 84 ? -5.048 0.445 18.257 1.00 94.69 84 ALA A C 1
ATOM 689 O O . ALA A 1 84 ? -5.308 1.617 18.534 1.00 94.69 84 ALA A O 1
ATOM 690 N N . ILE A 1 85 ? -5.944 -0.358 17.676 1.00 95.19 85 ILE A N 1
ATOM 691 C CA . ILE A 1 85 ? -7.314 0.060 17.358 1.00 95.19 85 ILE A CA 1
ATOM 692 C C . ILE A 1 85 ? -8.128 0.264 18.643 1.00 95.19 85 ILE A C 1
ATOM 694 O O . ILE A 1 85 ? -8.818 1.275 18.762 1.00 95.19 85 ILE A O 1
ATOM 698 N N . GLU A 1 86 ? -8.031 -0.652 19.608 1.00 94.81 86 GLU A N 1
ATOM 699 C CA . GLU A 1 86 ? -8.698 -0.553 20.915 1.00 94.81 86 GLU A CA 1
ATOM 700 C C . GLU A 1 86 ? -8.215 0.664 21.716 1.00 94.81 86 GLU A C 1
ATOM 702 O O . GLU A 1 86 ? -9.020 1.399 22.301 1.00 94.81 86 GLU A O 1
ATOM 707 N N . GLU A 1 87 ? -6.906 0.927 21.687 1.00 96.19 87 GLU A N 1
ATOM 708 C CA . GLU A 1 87 ? -6.315 2.099 22.327 1.00 96.19 87 GLU A CA 1
ATOM 709 C C . GLU A 1 87 ? -6.868 3.398 21.726 1.00 96.19 87 GLU A C 1
ATOM 711 O O . GLU A 1 87 ? -7.301 4.284 22.470 1.00 96.19 87 GLU A O 1
ATOM 716 N N . LEU A 1 88 ? -6.916 3.508 20.391 1.00 95.50 88 LEU A N 1
ATOM 717 C CA . LEU A 1 88 ? -7.490 4.687 19.741 1.00 95.50 88 LEU A CA 1
ATOM 718 C C . LEU A 1 88 ? -8.994 4.796 20.006 1.00 95.50 88 LEU A C 1
ATOM 720 O O . LEU A 1 88 ? -9.478 5.893 20.268 1.00 95.50 88 LEU A O 1
ATOM 724 N N . SER A 1 89 ? -9.724 3.677 19.998 1.00 94.44 89 SER A N 1
ATOM 725 C CA . SER A 1 89 ? -11.162 3.654 20.290 1.00 94.44 89 SER A CA 1
ATOM 726 C C . SER A 1 89 ? -11.487 4.261 21.653 1.00 94.44 89 SER A C 1
ATOM 728 O O . SER A 1 89 ? -12.543 4.868 21.813 1.00 94.44 89 SER A O 1
ATOM 730 N N . SER A 1 90 ? -10.589 4.099 22.626 1.00 95.06 90 SER A N 1
ATOM 731 C CA . SER A 1 90 ? -10.764 4.621 23.983 1.00 95.06 90 SER A CA 1
ATOM 732 C C . SER A 1 90 ? -10.419 6.110 24.102 1.00 95.06 90 SER A C 1
ATOM 734 O O . SER A 1 90 ? -10.954 6.792 24.972 1.00 95.06 90 SER A O 1
ATOM 736 N N . LYS A 1 91 ? -9.516 6.619 23.253 1.00 95.75 91 LYS A N 1
ATOM 737 C CA . LYS A 1 91 ? -8.976 7.988 23.342 1.00 95.75 91 LYS A CA 1
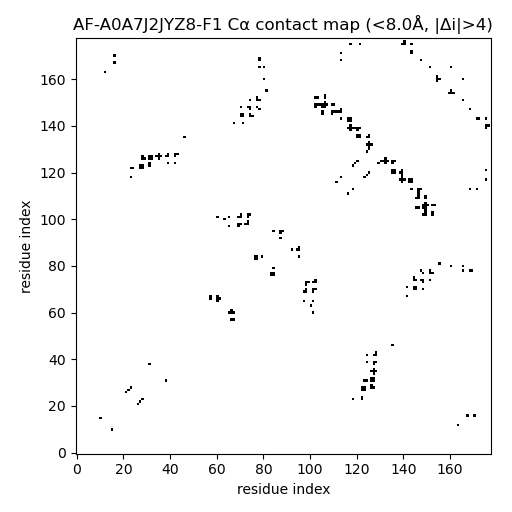ATOM 738 C C . LYS A 1 91 ? -9.639 8.967 22.372 1.00 95.75 91 LYS A C 1
ATOM 740 O O . LYS A 1 91 ? -9.926 10.097 22.747 1.00 95.75 91 LYS A O 1
ATOM 745 N N . GLU A 1 92 ? -9.858 8.546 21.129 1.00 95.88 92 GLU A N 1
ATOM 746 C CA . GLU A 1 92 ? -10.322 9.388 20.020 1.00 95.88 92 GLU A CA 1
ATOM 747 C C .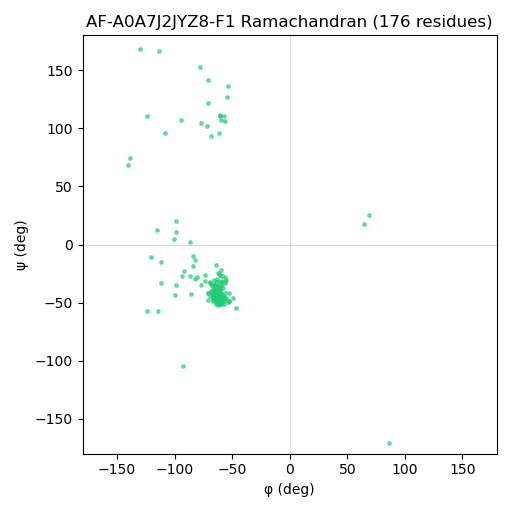 GLU A 1 92 ? -11.343 8.625 19.138 1.00 95.88 92 GLU A C 1
ATOM 749 O O . GLU A 1 92 ? -11.049 8.291 17.982 1.00 95.88 92 GLU A O 1
ATOM 754 N N . PRO A 1 93 ? -12.559 8.334 19.643 1.00 94.12 93 PRO A N 1
ATOM 755 C CA . PRO A 1 93 ? -13.553 7.530 18.921 1.00 94.12 93 PRO A CA 1
ATOM 756 C C . PRO A 1 93 ? -13.975 8.149 17.577 1.00 94.12 93 PRO A C 1
ATOM 758 O O . PRO A 1 93 ? -14.129 7.429 16.590 1.00 94.12 93 PRO A O 1
ATOM 761 N N . ASP A 1 94 ? -14.072 9.479 17.492 1.00 95.88 94 ASP A N 1
ATOM 762 C CA . ASP A 1 94 ? -14.420 10.185 16.249 1.00 95.88 94 ASP A CA 1
ATOM 763 C C . ASP A 1 94 ? -13.355 10.006 15.158 1.00 95.88 94 ASP A C 1
ATOM 765 O O . ASP A 1 94 ? -13.657 9.897 13.966 1.00 95.88 94 ASP A O 1
ATOM 769 N N . LYS A 1 95 ? -12.081 9.944 15.558 1.00 96.38 95 LYS A N 1
ATOM 770 C CA . LYS A 1 95 ? -10.963 9.705 14.642 1.00 96.38 95 LYS A CA 1
ATOM 771 C C . LYS A 1 95 ? -10.974 8.267 14.143 1.00 96.38 95 LYS A C 1
ATOM 773 O O . LYS A 1 95 ? -10.822 8.032 12.944 1.00 96.38 95 LYS A O 1
ATOM 778 N N . LEU A 1 96 ? -11.243 7.315 15.037 1.00 96.38 96 LEU A N 1
ATOM 779 C CA . LEU A 1 96 ? -11.422 5.919 14.658 1.00 96.38 96 LEU A CA 1
ATOM 780 C C . LEU A 1 96 ? -12.611 5.734 13.700 1.00 96.38 96 LEU A C 1
ATOM 782 O O . LEU A 1 96 ? -12.514 4.948 12.758 1.00 96.38 96 LEU A O 1
ATOM 786 N N . ALA A 1 97 ? -13.712 6.468 13.885 1.00 96.62 97 ALA A N 1
ATOM 787 C CA . ALA A 1 97 ? -14.843 6.436 12.959 1.00 96.62 97 ALA A CA 1
ATOM 788 C C . ALA A 1 97 ? -14.418 6.851 11.539 1.00 96.62 97 ALA A C 1
ATOM 790 O O . ALA A 1 97 ? -14.681 6.122 10.581 1.00 96.62 97 ALA A O 1
ATOM 791 N N . LYS A 1 98 ? -13.664 7.952 11.399 1.00 97.50 98 LYS A N 1
ATOM 792 C CA . LYS A 1 98 ? -13.102 8.386 10.105 1.00 97.50 98 LYS A CA 1
ATOM 793 C C . LYS A 1 98 ? -12.178 7.336 9.490 1.00 97.50 98 LYS A C 1
ATOM 795 O O . LYS A 1 98 ? -12.271 7.054 8.296 1.00 97.50 98 LYS A O 1
ATOM 800 N N . TYR A 1 99 ? -11.318 6.716 10.296 1.00 98.19 99 TYR A N 1
ATOM 801 C CA . TYR A 1 99 ? -10.423 5.660 9.818 1.00 98.19 99 TYR A CA 1
ATOM 802 C C . TYR A 1 99 ? -11.183 4.417 9.364 1.00 98.19 99 TYR A C 1
ATOM 804 O O . TYR A 1 99 ? -10.822 3.828 8.351 1.00 98.19 99 TYR A O 1
ATOM 812 N N . ASN A 1 100 ? -12.264 4.041 10.048 1.00 97.62 100 ASN A N 1
ATOM 813 C CA . ASN A 1 100 ? -13.119 2.934 9.624 1.00 97.62 100 ASN A CA 1
ATOM 814 C C . ASN A 1 100 ? -13.841 3.220 8.301 1.00 97.62 100 ASN A C 1
ATOM 816 O O . ASN A 1 100 ? -14.009 2.298 7.499 1.00 97.62 100 ASN A O 1
ATOM 820 N N . ILE A 1 101 ? -14.234 4.472 8.037 1.00 97.62 101 ILE A N 1
ATOM 821 C CA . ILE A 1 101 ? -14.793 4.873 6.736 1.00 97.62 101 ILE A CA 1
ATOM 822 C C . ILE A 1 101 ? -13.727 4.709 5.644 1.00 97.62 101 ILE A C 1
ATOM 824 O O . ILE A 1 101 ? -13.969 4.005 4.662 1.00 97.62 101 ILE A O 1
ATOM 828 N N . ALA A 1 102 ? -12.524 5.261 5.851 1.00 97.94 102 ALA A N 1
ATOM 829 C CA . ALA A 1 102 ? -11.396 5.089 4.929 1.00 97.94 102 ALA A CA 1
ATOM 830 C C . ALA A 1 102 ? -11.073 3.604 4.688 1.00 97.94 102 ALA A C 1
ATOM 832 O O . ALA A 1 102 ? -10.839 3.180 3.557 1.00 97.94 102 ALA A O 1
ATOM 833 N N . ALA A 1 103 ? -11.108 2.797 5.748 1.00 97.50 103 ALA A N 1
ATOM 834 C CA . ALA A 1 103 ? -10.809 1.377 5.689 1.00 97.50 103 ALA A CA 1
ATOM 835 C C . ALA A 1 103 ? -11.858 0.587 4.905 1.00 97.50 103 ALA A C 1
ATOM 837 O O . ALA A 1 103 ? -11.510 -0.270 4.093 1.00 97.50 103 ALA A O 1
ATOM 838 N N . SER A 1 104 ? -13.137 0.904 5.103 1.00 97.44 104 SER A N 1
ATOM 839 C CA . SER A 1 104 ? -14.247 0.282 4.375 1.00 97.44 104 SER A CA 1
ATOM 840 C C . SER A 1 104 ? -14.195 0.624 2.885 1.00 97.44 104 SER A C 1
ATOM 842 O O . SER A 1 104 ? -14.387 -0.256 2.046 1.00 97.44 104 SER A O 1
ATOM 844 N N . LEU A 1 105 ? -13.852 1.872 2.552 1.00 96.94 105 LEU A N 1
ATOM 845 C CA . LEU A 1 105 ? -13.622 2.312 1.176 1.00 96.94 105 LEU A CA 1
ATOM 846 C C . LEU A 1 105 ? -12.443 1.574 0.534 1.00 96.94 105 LEU A C 1
ATOM 848 O O . LEU A 1 105 ? -12.551 1.085 -0.590 1.00 96.94 105 LEU A O 1
ATOM 852 N N . ALA A 1 106 ? -11.325 1.432 1.247 1.00 96.69 106 ALA A N 1
ATOM 853 C CA . ALA A 1 106 ? -10.188 0.655 0.764 1.00 96.69 106 ALA A CA 1
ATOM 854 C C . ALA A 1 106 ? -10.573 -0.819 0.532 1.00 96.69 106 ALA A C 1
ATOM 856 O O . ALA A 1 106 ? -10.264 -1.395 -0.512 1.00 96.69 106 ALA A O 1
ATOM 857 N N . ALA A 1 107 ? -11.298 -1.435 1.470 1.00 96.56 107 ALA A N 1
ATOM 858 C CA . ALA A 1 107 ? -11.716 -2.833 1.388 1.00 96.56 107 ALA A CA 1
ATOM 859 C C . ALA A 1 107 ? -12.669 -3.128 0.218 1.00 96.56 107 ALA A C 1
ATOM 861 O O . ALA A 1 107 ? -12.611 -4.235 -0.330 1.00 96.56 107 ALA A O 1
ATOM 862 N N . SER A 1 108 ? -13.512 -2.164 -0.165 1.00 94.44 108 SER A N 1
ATOM 863 C CA . SER A 1 108 ? -14.469 -2.293 -1.270 1.00 94.44 108 SER A CA 1
ATOM 864 C C . SER A 1 108 ? -13.872 -1.992 -2.647 1.00 94.44 108 SER A C 1
ATOM 866 O O . SER A 1 108 ? -14.441 -2.415 -3.650 1.00 94.44 108 SER A O 1
ATOM 868 N N . THR A 1 109 ? -12.730 -1.302 -2.712 1.00 90.75 109 THR A N 1
ATOM 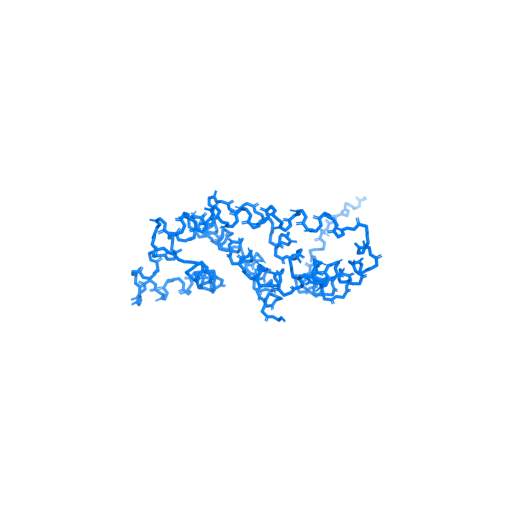869 C CA . THR A 1 109 ? -12.123 -0.852 -3.979 1.00 90.75 109 THR A CA 1
ATOM 870 C C . THR A 1 109 ? -10.811 -1.562 -4.317 1.00 90.75 109 THR A C 1
ATOM 872 O O . THR A 1 109 ? -10.533 -1.811 -5.489 1.00 90.75 109 THR A O 1
ATOM 875 N N . ALA A 1 110 ? -9.999 -1.938 -3.324 1.00 90.00 110 ALA A N 1
ATOM 876 C CA . ALA A 1 110 ? -8.646 -2.449 -3.540 1.00 90.00 110 ALA A CA 1
ATOM 877 C C . ALA A 1 110 ? -8.531 -3.957 -3.266 1.00 90.00 110 ALA A C 1
ATOM 879 O O . ALA A 1 110 ? -8.302 -4.404 -2.139 1.00 90.00 110 ALA A O 1
ATOM 880 N N . PHE A 1 111 ? -8.623 -4.774 -4.316 1.00 89.81 111 PHE A N 1
ATOM 881 C CA . PHE A 1 111 ? -8.483 -6.242 -4.248 1.00 89.81 111 PHE A CA 1
ATOM 882 C C . PHE A 1 111 ? -7.086 -6.743 -4.649 1.00 89.81 111 PHE A C 1
ATOM 884 O O . PHE A 1 111 ? -6.899 -7.904 -5.009 1.00 89.81 111 PHE A O 1
ATOM 891 N N . PHE A 1 112 ? -6.087 -5.864 -4.595 1.00 91.38 112 PHE A N 1
ATOM 892 C CA . PHE A 1 112 ? -4.741 -6.154 -5.072 1.00 91.38 112 PHE A CA 1
ATOM 893 C C . PHE A 1 112 ? -3.922 -7.003 -4.094 1.00 91.38 112 PHE A C 1
ATOM 895 O O . PHE A 1 112 ? -4.089 -6.950 -2.872 1.00 91.38 112 PHE A O 1
ATOM 902 N N . ASN A 1 113 ? -2.974 -7.765 -4.642 1.00 91.00 113 ASN A N 1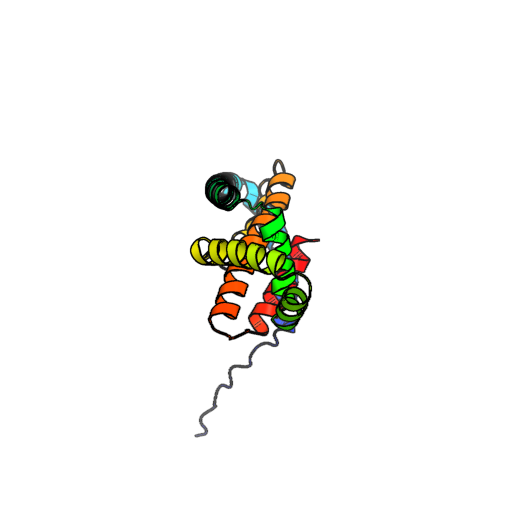
ATOM 903 C CA . ASN A 1 113 ? -1.963 -8.458 -3.851 1.00 91.00 113 ASN A CA 1
ATOM 904 C C . ASN A 1 113 ? -0.963 -7.443 -3.260 1.00 91.00 113 ASN A C 1
ATOM 906 O O . ASN A 1 113 ? -0.556 -6.506 -3.950 1.00 91.00 113 ASN A O 1
ATOM 910 N N . ILE A 1 114 ? -0.516 -7.656 -2.020 1.00 90.00 114 ILE A N 1
ATOM 911 C CA . ILE A 1 114 ? 0.413 -6.752 -1.316 1.00 90.00 114 ILE A CA 1
ATOM 912 C C . ILE A 1 114 ? 1.765 -6.572 -2.035 1.00 90.00 114 ILE A C 1
ATOM 914 O O . ILE A 1 114 ? 2.427 -5.555 -1.852 1.00 90.00 114 ILE A O 1
ATOM 918 N N . TYR A 1 115 ? 2.151 -7.519 -2.896 1.00 91.06 115 TYR A N 1
ATOM 919 C CA . TYR A 1 115 ? 3.390 -7.506 -3.679 1.00 91.06 115 TYR A CA 1
ATOM 920 C C . TYR A 1 115 ? 3.211 -7.026 -5.128 1.00 91.06 115 TYR A C 1
ATOM 922 O O . TYR A 1 115 ? 4.111 -7.208 -5.944 1.00 91.06 115 TYR A O 1
ATOM 930 N N . SER A 1 116 ? 2.046 -6.473 -5.478 1.00 91.56 116 SER A N 1
ATOM 931 C CA . SER A 1 116 ? 1.736 -6.048 -6.849 1.00 91.56 116 SER A CA 1
ATOM 932 C C . SER A 1 116 ? 2.072 -4.571 -7.086 1.00 91.56 116 SER A C 1
ATOM 934 O O . SER A 1 116 ? 3.243 -4.215 -7.197 1.00 91.56 116 SER A O 1
ATOM 936 N N . ILE A 1 117 ? 1.061 -3.701 -7.136 1.00 94.44 117 ILE A N 1
ATOM 937 C CA . ILE A 1 117 ? 1.186 -2.277 -7.465 1.00 94.44 117 ILE A CA 1
ATOM 938 C C . ILE A 1 117 ? 2.235 -1.565 -6.593 1.00 94.44 117 ILE A C 1
ATOM 940 O O . ILE A 1 117 ? 3.116 -0.929 -7.174 1.00 94.44 117 ILE A O 1
ATOM 944 N N . PRO A 1 118 ? 2.246 -1.705 -5.247 1.00 95.31 118 PRO A N 1
ATOM 945 C CA . PRO A 1 118 ? 3.222 -0.990 -4.423 1.00 95.31 118 PRO A CA 1
ATOM 946 C C . PRO A 1 118 ? 4.671 -1.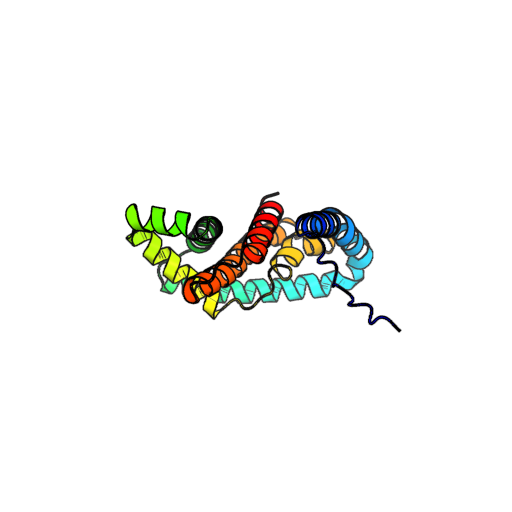370 -4.753 1.00 95.31 118 PRO A C 1
ATOM 948 O O . PRO A 1 118 ? 5.539 -0.507 -4.861 1.00 95.31 118 PRO A O 1
ATOM 951 N N . VAL A 1 119 ? 4.932 -2.663 -4.984 1.00 94.88 119 VAL A N 1
ATOM 952 C CA . VAL A 1 119 ? 6.260 -3.158 -5.379 1.00 94.88 119 VAL A CA 1
ATOM 953 C C . VAL A 1 119 ? 6.627 -2.631 -6.760 1.00 94.88 119 VAL A C 1
ATOM 955 O O . VAL A 1 119 ? 7.721 -2.103 -6.926 1.00 94.88 119 VAL A O 1
ATOM 958 N N . CYS A 1 120 ? 5.728 -2.716 -7.743 1.00 96.31 120 CYS A N 1
ATOM 959 C CA . CYS A 1 120 ? 5.978 -2.185 -9.082 1.00 96.31 120 CYS A CA 1
ATOM 960 C C . CYS A 1 120 ? 6.390 -0.708 -9.039 1.00 96.31 120 CYS A C 1
ATOM 962 O O . CYS A 1 120 ? 7.431 -0.352 -9.593 1.00 96.31 120 CYS A O 1
ATOM 964 N N . LEU A 1 121 ? 5.627 0.120 -8.322 1.00 97.06 121 LEU A N 1
ATOM 965 C CA . LEU A 1 121 ? 5.871 1.555 -8.178 1.00 97.06 121 LEU A CA 1
ATOM 966 C C . LEU A 1 121 ? 7.165 1.874 -7.414 1.00 97.06 121 LEU A C 1
ATOM 968 O O . LEU A 1 121 ? 7.849 2.837 -7.750 1.00 97.06 121 LEU A O 1
ATOM 972 N N . ARG A 1 122 ? 7.539 1.067 -6.413 1.00 96.12 122 ARG A N 1
ATOM 973 C CA . ARG A 1 122 ? 8.738 1.319 -5.596 1.00 96.12 122 ARG A CA 1
ATOM 974 C C . ARG A 1 122 ? 10.022 0.758 -6.203 1.00 96.12 122 ARG A C 1
ATOM 976 O O . ARG A 1 122 ? 11.052 1.417 -6.136 1.00 96.12 122 ARG A O 1
ATOM 983 N N . VAL A 1 123 ? 9.990 -0.458 -6.754 1.00 95.56 123 VAL A N 1
ATOM 984 C CA . VAL A 1 123 ? 11.215 -1.240 -7.029 1.00 95.56 123 VAL A CA 1
ATOM 985 C C . VAL A 1 123 ? 11.424 -1.616 -8.492 1.00 95.56 123 VAL A C 1
ATOM 987 O O . VAL A 1 123 ? 12.499 -2.098 -8.843 1.00 95.56 123 VAL A O 1
ATOM 990 N N . ILE A 1 124 ? 10.425 -1.418 -9.358 1.00 96.50 124 ILE A N 1
ATOM 991 C CA . ILE A 1 124 ? 10.529 -1.751 -10.789 1.00 96.50 124 ILE A CA 1
ATOM 992 C C . ILE A 1 124 ? 10.470 -0.480 -11.633 1.00 96.50 124 ILE A C 1
ATOM 994 O O . ILE A 1 124 ? 11.401 -0.197 -12.384 1.00 96.50 124 ILE A O 1
ATOM 998 N N . PHE A 1 125 ? 9.399 0.302 -11.504 1.00 97.88 125 PHE A N 1
ATOM 999 C CA . PHE A 1 125 ? 9.121 1.448 -12.370 1.00 97.88 125 PHE A CA 1
ATOM 1000 C C . PHE A 1 125 ? 10.218 2.522 -12.310 1.00 97.88 125 PHE A C 1
ATOM 1002 O O . PHE A 1 125 ? 10.674 2.921 -13.381 1.00 97.88 125 PHE A O 1
ATOM 1009 N N . PRO A 1 126 ? 10.748 2.914 -11.129 1.00 97.31 126 PRO A N 1
ATOM 1010 C CA . PRO A 1 126 ? 11.819 3.913 -11.043 1.00 97.31 126 PRO A CA 1
ATOM 1011 C C . PRO A 1 126 ? 13.105 3.510 -11.767 1.00 97.31 126 PRO A C 1
ATOM 1013 O O . PRO A 1 126 ? 13.875 4.362 -12.189 1.00 97.31 126 PRO A O 1
ATOM 1016 N N . TYR A 1 127 ? 13.344 2.208 -11.911 1.00 96.88 127 TYR A N 1
ATOM 1017 C CA . TYR A 1 127 ? 14.546 1.671 -12.545 1.00 96.88 127 TYR A CA 1
ATOM 1018 C C . TYR A 1 127 ? 14.354 1.398 -14.039 1.00 96.88 127 TYR A C 1
ATOM 1020 O O . TYR A 1 127 ? 15.316 1.421 -14.804 1.00 96.88 127 TYR A O 1
ATOM 1028 N N . ALA A 1 128 ? 13.116 1.137 -14.456 1.00 97.50 128 ALA A N 1
ATOM 1029 C CA . ALA A 1 128 ? 12.750 0.973 -15.856 1.00 97.50 128 ALA A CA 1
ATOM 1030 C C . ALA A 1 128 ? 12.524 2.312 -16.578 1.00 97.50 128 ALA A C 1
ATOM 1032 O O . ALA A 1 128 ? 12.751 2.391 -17.784 1.00 97.50 128 ALA A O 1
ATOM 1033 N N . ASP A 1 129 ? 12.077 3.340 -15.851 1.00 97.75 129 ASP A N 1
ATOM 1034 C CA . ASP A 1 129 ? 11.791 4.689 -16.350 1.00 97.75 129 ASP A CA 1
ATOM 1035 C C . ASP A 1 129 ? 12.281 5.769 -15.357 1.00 97.75 129 ASP A C 1
ATOM 1037 O O . ASP A 1 129 ? 11.481 6.381 -14.640 1.00 97.75 129 ASP A O 1
ATOM 1041 N N . PRO A 1 130 ? 13.605 6.009 -15.277 1.00 96.31 130 PRO A N 1
ATOM 1042 C CA . PRO A 1 130 ? 14.192 6.890 -14.262 1.00 96.31 130 PRO A CA 1
ATOM 1043 C C . PRO A 1 130 ? 13.711 8.342 -14.316 1.00 96.31 130 PRO A C 1
ATOM 1045 O O . PRO A 1 130 ? 13.688 9.016 -13.288 1.00 96.31 130 PRO A O 1
ATOM 1048 N N . GLU A 1 131 ? 13.273 8.817 -15.485 1.00 96.31 131 GLU A N 1
ATOM 1049 C CA . GLU A 1 131 ? 12.771 10.184 -15.691 1.00 96.31 131 GLU A CA 1
ATOM 1050 C C . GLU A 1 131 ? 11.571 10.519 -14.791 1.00 96.31 131 GLU A C 1
ATOM 1052 O O . GLU A 1 131 ? 11.357 11.678 -14.444 1.00 96.31 131 GLU A O 1
ATOM 1057 N N . ARG A 1 132 ? 10.793 9.504 -14.393 1.00 96.50 132 ARG A N 1
ATOM 1058 C CA . ARG A 1 132 ? 9.583 9.641 -13.565 1.00 96.50 132 ARG A CA 1
ATOM 1059 C C . ARG A 1 132 ? 9.712 8.974 -12.196 1.00 96.50 132 ARG A C 1
ATOM 1061 O O . ARG A 1 132 ? 8.718 8.833 -11.485 1.00 96.50 132 ARG A O 1
ATOM 1068 N N . ALA A 1 133 ? 10.929 8.590 -11.801 1.00 96.06 133 ALA A N 1
ATOM 1069 C CA . ALA A 1 133 ? 11.199 7.844 -10.573 1.00 96.06 133 ALA A CA 1
ATOM 1070 C C . ALA A 1 133 ? 10.532 8.455 -9.332 1.00 96.06 133 ALA A C 1
ATOM 1072 O O . ALA A 1 133 ? 9.884 7.740 -8.572 1.00 96.06 133 ALA A O 1
ATOM 1073 N N . SER A 1 134 ? 10.638 9.776 -9.156 1.00 95.06 134 SER A N 1
ATOM 1074 C CA . SER A 1 134 ? 10.047 10.476 -8.007 1.00 95.06 134 SER A CA 1
ATOM 1075 C C . SER A 1 134 ? 8.527 10.286 -7.929 1.00 95.06 134 SER A C 1
ATOM 1077 O O . SER A 1 134 ? 8.005 9.930 -6.873 1.00 95.06 134 SER A O 1
ATOM 1079 N N . SER A 1 135 ? 7.821 10.424 -9.056 1.00 96.19 135 SER A N 1
ATOM 1080 C CA . SER A 1 135 ? 6.365 10.253 -9.122 1.00 96.19 135 SER A CA 1
ATOM 1081 C C . SER A 1 135 ? 5.942 8.823 -8.787 1.00 96.19 135 SER A C 1
ATOM 1083 O O . SER A 1 135 ? 5.008 8.625 -8.016 1.00 96.19 135 SER A O 1
ATOM 1085 N N . TYR A 1 136 ? 6.658 7.816 -9.299 1.00 97.25 136 TYR A N 1
ATOM 1086 C CA . TYR A 1 136 ? 6.376 6.419 -8.957 1.00 97.25 136 TYR A CA 1
ATOM 1087 C C . TYR A 1 136 ? 6.563 6.151 -7.462 1.00 97.25 136 TYR A C 1
ATOM 1089 O O . TYR A 1 136 ? 5.731 5.497 -6.841 1.00 97.25 136 TYR A O 1
ATOM 1097 N N . ILE A 1 137 ? 7.630 6.687 -6.868 1.00 94.75 137 ILE A N 1
ATOM 1098 C CA . ILE A 1 137 ? 7.943 6.486 -5.451 1.00 94.75 137 ILE A CA 1
ATOM 1099 C C . ILE A 1 137 ? 6.894 7.147 -4.551 1.00 94.75 137 ILE A C 1
ATOM 1101 O O . ILE A 1 137 ? 6.456 6.531 -3.580 1.00 94.75 137 ILE A O 1
ATOM 1105 N N . GLN A 1 138 ? 6.467 8.369 -4.877 1.00 92.56 138 GLN A N 1
ATOM 1106 C CA . GLN A 1 138 ? 5.397 9.057 -4.149 1.00 92.56 138 GLN A CA 1
ATOM 1107 C C . GLN A 1 138 ? 4.103 8.234 -4.162 1.00 92.56 138 GLN A C 1
ATOM 1109 O O . GLN A 1 138 ? 3.475 8.025 -3.121 1.00 92.56 138 GLN A O 1
ATOM 1114 N N . GLU A 1 139 ? 3.757 7.691 -5.326 1.00 96.12 139 GLU A N 1
ATOM 1115 C CA . GLU A 1 139 ? 2.559 6.878 -5.502 1.00 96.12 139 GLU A CA 1
ATOM 1116 C C . GLU A 1 139 ? 2.668 5.481 -4.879 1.00 96.12 139 GLU A C 1
ATOM 1118 O O . GLU A 1 139 ? 1.663 4.927 -4.436 1.00 96.12 139 GLU A O 1
ATOM 1123 N N . ALA A 1 140 ? 3.874 4.924 -4.737 1.00 96.31 140 ALA A N 1
ATOM 1124 C CA . ALA A 1 140 ? 4.076 3.644 -4.061 1.00 96.31 140 ALA A CA 1
ATOM 1125 C C . ALA A 1 140 ? 3.558 3.666 -2.614 1.00 96.31 140 ALA A C 1
ATOM 1127 O O . ALA A 1 140 ? 2.958 2.690 -2.157 1.00 96.31 140 ALA A O 1
ATOM 1128 N N . ARG A 1 141 ? 3.728 4.795 -1.906 1.00 93.81 141 ARG A N 1
ATOM 1129 C CA . ARG A 1 141 ? 3.221 4.963 -0.537 1.00 93.81 141 ARG A CA 1
ATOM 1130 C C . ARG A 1 141 ? 1.693 4.983 -0.494 1.00 93.81 141 ARG A C 1
ATOM 1132 O O . ARG A 1 141 ? 1.115 4.311 0.359 1.00 93.81 141 ARG A O 1
ATOM 1139 N N . ARG A 1 142 ? 1.040 5.704 -1.414 1.00 95.25 142 ARG A N 1
ATOM 1140 C CA . ARG A 1 142 ? -0.432 5.726 -1.528 1.00 95.25 142 ARG A CA 1
ATOM 1141 C C . ARG A 1 142 ? -0.977 4.345 -1.879 1.00 95.25 142 ARG A C 1
ATOM 1143 O O . ARG A 1 142 ? -1.894 3.862 -1.217 1.00 95.25 142 ARG A O 1
ATOM 1150 N N . ALA A 1 143 ? -0.349 3.675 -2.846 1.00 96.88 143 ALA A N 1
ATOM 1151 C CA . ALA A 1 143 ? -0.697 2.317 -3.241 1.00 96.88 143 ALA A CA 1
ATOM 1152 C C . ALA A 1 143 ? -0.586 1.340 -2.072 1.00 96.88 143 ALA A C 1
ATOM 1154 O O . ALA A 1 143 ? -1.506 0.560 -1.825 1.00 96.88 143 ALA A O 1
ATOM 1155 N N . PHE A 1 144 ? 0.523 1.392 -1.331 1.00 97.19 144 PHE A N 1
ATOM 1156 C CA . PHE A 1 144 ? 0.712 0.541 -0.167 1.00 97.19 144 PHE A CA 1
ATOM 1157 C C . PHE A 1 144 ? -0.339 0.812 0.906 1.00 97.19 144 PHE A C 1
ATOM 1159 O O . PHE A 1 144 ? -0.964 -0.140 1.359 1.00 97.19 144 PHE A O 1
ATOM 1166 N N . ALA A 1 145 ? -0.566 2.074 1.280 1.00 96.94 145 ALA A N 1
ATOM 1167 C CA . ALA A 1 145 ? -1.541 2.426 2.308 1.00 96.94 145 ALA A CA 1
ATOM 1168 C C . ALA A 1 145 ? -2.942 1.905 1.964 1.00 96.94 145 ALA A C 1
ATOM 1170 O O . ALA A 1 145 ? -3.567 1.241 2.787 1.00 96.94 145 ALA A O 1
ATOM 1171 N N . LEU A 1 146 ? -3.396 2.124 0.727 1.00 97.75 146 LEU A N 1
ATOM 1172 C CA . LEU A 1 146 ? -4.691 1.643 0.254 1.00 97.75 146 LEU A CA 1
ATOM 1173 C C . LEU A 1 146 ? -4.791 0.112 0.315 1.00 97.75 146 LEU A C 1
ATOM 1175 O O . LEU A 1 146 ? -5.742 -0.435 0.872 1.00 97.75 146 LEU A O 1
ATOM 1179 N N . VAL A 1 147 ? -3.806 -0.592 -0.252 1.00 97.31 147 VAL A N 1
ATOM 1180 C CA . VAL A 1 147 ? -3.819 -2.060 -0.318 1.00 97.31 147 VAL A CA 1
ATOM 1181 C C . VAL A 1 147 ? -3.701 -2.667 1.079 1.00 97.31 147 VAL A C 1
ATOM 1183 O O . VAL A 1 147 ? -4.469 -3.564 1.420 1.00 97.31 147 VAL A O 1
ATOM 1186 N N . ALA A 1 148 ? -2.780 -2.171 1.905 1.00 97.44 148 ALA A N 1
ATOM 1187 C CA . ALA A 1 148 ? -2.602 -2.626 3.277 1.00 97.44 148 ALA A CA 1
ATOM 1188 C C . ALA A 1 148 ? -3.882 -2.423 4.087 1.00 97.44 148 ALA A C 1
ATOM 1190 O O . ALA A 1 148 ? -4.372 -3.379 4.686 1.00 97.44 148 ALA A O 1
ATOM 1191 N N . LEU A 1 149 ? -4.469 -1.224 4.044 1.00 98.19 149 LEU A N 1
ATOM 1192 C CA . LEU A 1 149 ? -5.694 -0.914 4.772 1.00 98.19 149 LEU A CA 1
ATOM 1193 C C . LEU A 1 149 ? -6.863 -1.804 4.335 1.00 98.19 149 LEU A C 1
ATOM 1195 O O . LE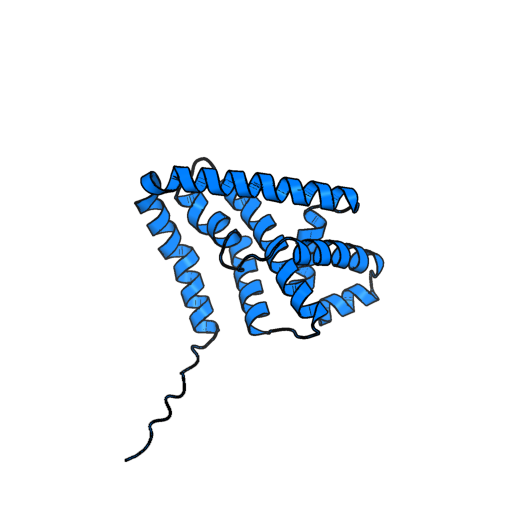U A 1 149 ? -7.605 -2.285 5.186 1.00 98.19 149 LEU A O 1
ATOM 1199 N N . ALA A 1 150 ? -6.981 -2.113 3.041 1.00 97.62 150 ALA A N 1
ATOM 1200 C CA . ALA A 1 150 ? -7.985 -3.048 2.539 1.00 97.62 150 ALA A CA 1
ATOM 1201 C C . ALA A 1 150 ? -7.826 -4.462 3.128 1.00 97.62 150 ALA A C 1
ATOM 1203 O O . ALA A 1 150 ? -8.811 -5.083 3.530 1.00 97.62 150 ALA A O 1
ATOM 1204 N N . HIS A 1 151 ? -6.597 -4.989 3.201 1.00 97.00 151 HIS A N 1
ATOM 1205 C CA . HIS A 1 151 ? -6.328 -6.294 3.824 1.00 97.00 151 HIS A CA 1
ATOM 1206 C C . HIS A 1 151 ? -6.579 -6.269 5.333 1.00 97.00 151 HIS A C 1
ATOM 1208 O O . HIS A 1 151 ? -7.229 -7.173 5.857 1.00 97.00 151 HIS A O 1
ATOM 1214 N N . LEU A 1 152 ? -6.123 -5.221 6.020 1.00 97.25 152 LEU A N 1
ATOM 1215 C CA . LEU A 1 152 ? -6.294 -5.052 7.464 1.00 97.25 152 LEU A CA 1
ATOM 1216 C C . LEU A 1 152 ? -7.770 -4.933 7.845 1.00 97.25 152 LEU A C 1
ATOM 1218 O O . LEU A 1 152 ? -8.216 -5.591 8.780 1.00 97.25 152 LEU A O 1
ATOM 1222 N N . LYS A 1 153 ? -8.550 -4.171 7.073 1.00 97.44 153 LYS A N 1
ATOM 1223 C CA . LYS A 1 153 ? -9.994 -4.052 7.273 1.00 97.44 153 LYS A CA 1
ATOM 1224 C C . LYS A 1 153 ? -10.700 -5.394 7.126 1.00 97.44 153 LYS A C 1
ATOM 1226 O O . LYS A 1 153 ? -11.482 -5.768 7.989 1.00 97.44 153 LYS A O 1
ATOM 1231 N N . ARG A 1 154 ? -10.371 -6.173 6.092 1.00 96.00 154 ARG A N 1
ATOM 1232 C CA . ARG A 1 154 ? -10.946 -7.517 5.910 1.00 96.00 154 ARG A CA 1
ATOM 1233 C C . ARG A 1 154 ? -10.593 -8.468 7.055 1.00 96.00 154 ARG A C 1
ATOM 1235 O O . ARG A 1 154 ? -11.415 -9.310 7.400 1.00 96.00 154 ARG A O 1
ATOM 1242 N N . MET A 1 155 ? -9.391 -8.362 7.624 1.00 95.19 155 MET A N 1
ATOM 1243 C CA . MET A 1 155 ? -9.006 -9.128 8.817 1.00 95.19 155 MET A CA 1
ATOM 1244 C C . MET A 1 155 ? -9.825 -8.703 10.039 1.00 95.19 155 MET A C 1
ATOM 1246 O O . MET A 1 155 ? -10.380 -9.562 10.725 1.00 95.19 155 MET A O 1
ATOM 1250 N N . GLN A 1 156 ? -9.970 -7.392 10.256 1.00 94.75 156 GLN A N 1
ATOM 1251 C CA . GLN A 1 156 ? -10.798 -6.829 11.322 1.00 94.75 156 GLN A CA 1
ATOM 1252 C C . GLN A 1 156 ? -12.263 -7.282 11.203 1.00 94.75 156 GLN A C 1
ATOM 1254 O O . GLN A 1 156 ? -12.816 -7.785 12.175 1.00 94.75 156 GLN A O 1
ATOM 1259 N N . ASP A 1 157 ? -12.870 -7.171 10.018 1.00 94.62 157 ASP A N 1
ATOM 1260 C CA . ASP A 1 157 ? -14.277 -7.530 9.772 1.00 94.62 157 ASP A CA 1
ATOM 1261 C C . ASP A 1 157 ? -14.561 -9.018 9.995 1.00 94.62 157 ASP A C 1
ATOM 1263 O O . ASP A 1 157 ? -15.664 -9.401 10.375 1.00 94.62 157 ASP A O 1
ATOM 1267 N N . ARG A 1 158 ? -13.557 -9.872 9.775 1.00 94.44 158 ARG A N 1
ATOM 1268 C CA . ARG A 1 158 ? -13.639 -11.315 10.042 1.00 94.44 158 ARG A CA 1
ATOM 1269 C C . ARG A 1 158 ? -13.337 -11.675 11.496 1.00 94.44 158 ARG A C 1
ATOM 1271 O O . ARG A 1 158 ? -13.492 -12.836 11.863 1.00 94.44 158 ARG A O 1
ATOM 1278 N N . GLY A 1 159 ? -12.854 -10.726 12.298 1.00 90.81 159 GLY A N 1
ATOM 1279 C CA . GLY A 1 159 ? -12.348 -10.983 13.646 1.00 90.81 159 GLY A CA 1
ATOM 1280 C C . GLY A 1 159 ? -11.103 -11.879 13.675 1.00 90.81 159 GLY A C 1
ATOM 1281 O O . GLY A 1 159 ? -10.790 -12.448 14.717 1.00 90.81 159 GLY A O 1
ATOM 1282 N N . SER A 1 160 ? -10.397 -12.035 12.548 1.00 91.62 160 SER A N 1
ATOM 1283 C CA . SER A 1 160 ? -9.243 -12.930 12.417 1.00 91.62 160 SER A CA 1
ATOM 1284 C C . SER A 1 160 ? -8.019 -12.161 11.929 1.00 91.62 160 SER A C 1
ATOM 1286 O O . SER A 1 160 ? -7.953 -11.763 10.762 1.00 91.62 160 SER A O 1
ATOM 1288 N N . TRP A 1 161 ? -7.033 -11.992 12.806 1.00 92.19 161 TRP A N 1
ATOM 1289 C CA . TRP A 1 161 ? -5.761 -11.355 12.477 1.00 92.19 161 TRP A CA 1
ATOM 1290 C C . TRP A 1 161 ? -4.729 -12.417 12.109 1.00 92.19 161 TRP A C 1
ATOM 1292 O O . TRP A 1 161 ? -4.250 -13.165 12.958 1.00 92.19 161 TRP A O 1
ATOM 1302 N N . ASP A 1 162 ? -4.415 -12.506 10.818 1.00 92.00 162 ASP A N 1
ATOM 1303 C CA . ASP A 1 162 ? -3.351 -13.377 10.328 1.00 92.00 162 ASP A CA 1
ATOM 1304 C C . ASP A 1 162 ? -1.993 -12.723 10.622 1.00 92.00 162 ASP A C 1
ATOM 1306 O O . ASP A 1 162 ? -1.579 -11.771 9.955 1.00 92.00 162 ASP A O 1
ATOM 1310 N N . GLU A 1 163 ? -1.294 -13.246 11.629 1.00 90.06 163 GLU A N 1
ATOM 1311 C CA . GLU A 1 163 ? 0.024 -12.761 12.050 1.00 90.06 163 GLU A CA 1
ATOM 1312 C C . GLU A 1 163 ? 1.081 -12.837 10.938 1.00 90.06 163 GLU A C 1
ATOM 1314 O O . GLU A 1 163 ? 1.959 -11.974 10.861 1.00 90.06 163 GLU A O 1
ATOM 1319 N N . ALA A 1 164 ? 1.002 -13.825 10.039 1.00 90.06 164 ALA A N 1
ATOM 1320 C CA . ALA A 1 164 ? 1.927 -13.919 8.913 1.00 90.06 164 ALA A CA 1
ATOM 1321 C C . ALA A 1 164 ? 1.650 -12.806 7.893 1.00 90.06 164 ALA A C 1
ATOM 1323 O O . ALA A 1 164 ? 2.579 -12.153 7.410 1.00 90.06 164 ALA A O 1
ATOM 1324 N N . MET A 1 165 ? 0.376 -12.525 7.604 1.00 92.12 165 MET A N 1
ATOM 1325 C CA . MET A 1 165 ? -0.007 -11.394 6.754 1.00 92.12 165 MET A CA 1
ATOM 1326 C C . MET A 1 165 ? 0.390 -10.052 7.383 1.00 92.12 165 MET A C 1
ATOM 1328 O O . MET A 1 165 ? 0.978 -9.215 6.700 1.00 92.12 165 MET A O 1
ATOM 1332 N N . LEU A 1 166 ? 0.130 -9.851 8.679 1.00 93.00 166 LEU A N 1
ATOM 1333 C CA . LEU A 1 166 ? 0.538 -8.648 9.413 1.00 93.00 166 LEU A CA 1
ATOM 1334 C C . LEU A 1 166 ? 2.046 -8.419 9.345 1.00 93.00 166 LEU A C 1
ATOM 1336 O O . LEU A 1 166 ? 2.498 -7.318 9.036 1.00 93.00 166 LEU A O 1
ATOM 1340 N N . ARG A 1 167 ? 2.832 -9.467 9.594 1.00 91.69 167 ARG A N 1
ATOM 1341 C CA . ARG A 1 167 ? 4.292 -9.436 9.492 1.00 91.69 167 ARG A CA 1
ATOM 1342 C C . ARG A 1 167 ? 4.752 -9.040 8.088 1.00 91.69 167 ARG A C 1
ATOM 1344 O O . ARG A 1 167 ? 5.577 -8.139 7.950 1.00 91.69 167 ARG A O 1
ATOM 1351 N N . ARG A 1 168 ? 4.161 -9.628 7.044 1.00 93.38 168 ARG A N 1
ATOM 1352 C CA . ARG A 1 168 ? 4.455 -9.274 5.644 1.00 93.38 168 ARG A CA 1
ATOM 1353 C C . ARG A 1 168 ? 4.075 -7.833 5.322 1.00 93.38 168 ARG A C 1
ATOM 1355 O O . ARG A 1 168 ? 4.839 -7.144 4.655 1.00 93.38 168 ARG A O 1
ATOM 1362 N N . LEU A 1 169 ? 2.933 -7.355 5.808 1.00 95.19 169 LEU A N 1
ATOM 1363 C CA . LEU A 1 169 ? 2.511 -5.966 5.644 1.00 95.19 169 LEU A CA 1
ATOM 1364 C C . LEU A 1 169 ? 3.456 -4.990 6.362 1.00 95.19 169 LEU A C 1
ATOM 1366 O O . LEU A 1 169 ? 3.801 -3.961 5.787 1.00 95.19 169 LEU A O 1
ATOM 1370 N N . ARG A 1 170 ? 3.938 -5.317 7.568 1.00 94.31 170 ARG A N 1
ATOM 1371 C CA . ARG A 1 170 ? 4.944 -4.512 8.287 1.00 94.31 170 ARG A CA 1
ATOM 1372 C C . ARG A 1 170 ? 6.266 -4.449 7.526 1.00 94.31 170 ARG A C 1
ATOM 1374 O O . ARG A 1 170 ? 6.766 -3.355 7.288 1.00 94.31 170 ARG A O 1
ATOM 1381 N N . PHE A 1 171 ? 6.765 -5.590 7.053 1.00 92.75 171 PHE A N 1
ATOM 1382 C CA . PHE A 1 171 ? 7.944 -5.644 6.183 1.00 92.75 171 PHE A CA 1
ATOM 1383 C C . PHE A 1 171 ? 7.770 -4.768 4.929 1.00 92.75 171 PHE A C 1
ATOM 1385 O O . PHE A 1 171 ? 8.642 -3.974 4.578 1.00 92.75 171 PHE A O 1
ATOM 1392 N N . MET A 1 172 ? 6.613 -4.864 4.270 1.00 94.38 172 MET A N 1
ATOM 1393 C CA . MET A 1 172 ? 6.297 -4.029 3.112 1.00 94.38 172 MET A CA 1
ATOM 1394 C C . MET A 1 172 ? 6.237 -2.540 3.476 1.00 94.38 172 MET A C 1
ATOM 1396 O O . MET A 1 172 ? 6.728 -1.715 2.711 1.00 94.38 172 MET A O 1
ATOM 1400 N N . SER A 1 173 ? 5.708 -2.183 4.649 1.00 94.06 173 SER A N 1
ATOM 1401 C CA . SER A 1 173 ? 5.690 -0.799 5.130 1.00 94.06 173 SER A CA 1
ATOM 1402 C C . SER A 1 173 ? 7.096 -0.224 5.307 1.00 94.06 173 SER A C 1
ATOM 1404 O O . SER A 1 173 ? 7.298 0.955 5.024 1.00 94.06 173 SER A O 1
ATOM 1406 N N . GLU A 1 174 ? 8.062 -1.020 5.771 1.00 91.88 174 GLU A N 1
ATOM 1407 C CA . GLU A 1 174 ? 9.463 -0.591 5.879 1.00 91.88 174 GLU A CA 1
ATOM 1408 C C . GLU A 1 174 ? 10.058 -0.303 4.495 1.00 91.88 174 GLU A C 1
ATOM 1410 O O . GLU A 1 174 ? 10.668 0.746 4.287 1.00 91.88 174 GLU A O 1
ATOM 1415 N N . LEU A 1 175 ? 9.808 -1.185 3.522 1.00 89.81 175 LEU A N 1
ATOM 1416 C CA . LEU A 1 175 ? 10.281 -1.030 2.142 1.00 89.81 175 LEU A CA 1
ATOM 1417 C C . LEU A 1 175 ? 9.736 0.233 1.452 1.00 89.81 175 LEU A C 1
ATOM 1419 O O . LEU A 1 175 ? 10.406 0.805 0.594 1.00 89.81 175 LEU A O 1
ATOM 1423 N N . MET A 1 176 ? 8.518 0.653 1.799 1.00 90.44 176 MET A N 1
ATOM 1424 C CA . MET A 1 176 ? 7.876 1.842 1.221 1.00 90.44 176 MET A CA 1
ATOM 1425 C C . MET A 1 176 ? 8.320 3.156 1.880 1.00 90.44 176 MET A C 1
ATOM 1427 O O . MET A 1 176 ? 8.013 4.223 1.352 1.00 90.44 176 MET A O 1
ATOM 1431 N N . ARG A 1 177 ? 8.992 3.085 3.037 1.00 81.94 177 ARG A N 1
ATOM 1432 C CA . ARG A 1 177 ? 9.510 4.243 3.787 1.00 81.94 177 ARG A CA 1
ATOM 1433 C C . ARG A 1 177 ? 10.993 4.507 3.537 1.00 81.94 177 ARG A C 1
ATOM 1435 O O . ARG A 1 177 ? 11.394 5.667 3.566 1.00 81.94 177 ARG A O 1
ATOM 1442 N N . ALA A 1 178 ? 11.782 3.446 3.350 1.00 60.44 178 ALA A N 1
ATOM 1443 C CA . ALA A 1 178 ? 13.124 3.534 2.767 1.00 60.44 178 ALA A CA 1
ATOM 1444 C C . ALA A 1 178 ? 13.023 4.144 1.374 1.00 60.44 178 ALA A C 1
ATOM 1446 O O . ALA A 1 178 ? 14.002 4.733 0.866 1.00 60.44 178 ALA A O 1
#